Protein AF-A0A851DPW1-F1 (afdb_monomer)

Organism: Todus mexicanus (NCBI:txid135184)

Mean predicted aligned error: 19.92 Å

Sequence (202 aa):
GMSERERQVMKKLKEVVDKQRDEIRAKDRELGLKNEDVEALQQQQNRLMKINHDLRHRITVVEAQGKALIEQKVELEAYLQTKEQEMGSLRAELGKLREKLQGEDSQNGEEVKAEPNNDDCLSESERMAMDLKDPNRPRFTLQELRDVLHERNELKSKVFLLQEELLYYKSEETEEETRTPQPTPIIQPKPTTQPESGIKRL

Radius of gyration: 46.55 Å; Cα contacts (8 Å, |Δi|>4): 5; chains: 1; bounding box: 109×64×131 Å

Secondary structure (DSSP, 8-state):
---HHHHHHHHHHHHHHHHHHHHHHHHHHHHHHHHHHHHHHHHHHHHHHHHHHHHHHHHHHHHHHHHHHHHHHHHHHHHHHHHHHHHHHHHHHHHHHHHHHHHHHTTSS--------------HHHHHHHHTT-TTS-SS-HHHHHHHHHHHHHHHHHHHHHHHHHHHHHHHHHHHHHS-PPPP-----PPP----------

Solvent-accessible surface area (backbone atoms only — not comparable to full-atom values): 12179 Å² total; per-residue (Å²): 130,87,49,72,68,57,54,52,49,51,52,51,52,49,54,49,52,53,49,52,52,53,52,48,55,50,50,53,53,51,52,50,54,52,49,53,52,50,54,52,51,51,54,51,50,54,51,50,52,53,53,51,52,54,51,52,53,50,48,55,52,52,52,52,51,52,50,52,53,51,52,53,49,52,55,52,52,51,52,51,52,52,50,51,53,52,51,51,51,52,51,52,51,52,50,53,52,51,51,52,56,57,58,60,68,65,74,77,73,84,92,83,84,92,81,93,82,83,86,84,78,76,49,70,68,59,57,54,59,59,52,76,71,46,89,83,54,73,92,56,54,75,63,56,51,50,50,53,52,48,52,52,51,54,50,50,53,52,51,51,52,52,52,50,52,54,50,52,51,53,51,49,51,55,53,55,71,67,53,67,81,76,79,75,84,79,82,72,86,78,82,88,80,88,82,90,84,90,78,81,87,129

pLDDT: mean 80.72, std 22.25, range [30.81, 98.75]

InterPro domains:
  IPR021563 Rab interacting lysosomal protein, dimerization domain [PF11461] (141-202)
  IPR034744 RH2 domain [PS51777] (137-202)
  IPR051241 DZIP and RILPL [PTHR21502] (2-202)

Foldseek 3Di:
DDDPVRVVVVVVVVVVVVVVVVVVVVVVVVVVVVVVVVVVVVVVVVVVVVVVVVVVVVVVVVVVVVVVVVVVVVVVVVVVVVVVVVVVVVVVVVVVVVVVVVVVVPPPDDDDDDDDDDDDCPDVVNVVVVVVPDPPPPPDDPVVVVVVVVVVVVVVVVVVVVVVVVVVVVVVVVVVVPPDPPPDPPPDDDDDDDDDDDDDDD

Structure (mmCIF, N/CA/C/O backbone):
data_AF-A0A851DPW1-F1
#
_entry.id   AF-A0A851DPW1-F1
#
loop_
_atom_site.group_PDB
_atom_site.id
_atom_site.type_symbol
_atom_site.label_atom_id
_atom_site.label_alt_id
_atom_site.label_comp_id
_atom_site.label_asym_id
_atom_site.label_entity_id
_atom_site.label_seq_id
_atom_site.pdbx_PDB_ins_code
_atom_site.Cartn_x
_atom_site.Cartn_y
_atom_site.Cartn_z
_atom_site.occupancy
_atom_site.B_iso_or_equiv
_atom_site.auth_seq_id
_atom_site.auth_comp_id
_atom_site.auth_asym_id
_atom_site.auth_atom_id
_atom_site.pdbx_PDB_model_num
ATOM 1 N N . GLY A 1 1 ? 46.486 9.299 -58.782 1.00 75.81 1 GLY A N 1
ATOM 2 C CA . GLY A 1 1 ? 45.166 8.645 -58.686 1.00 75.81 1 GLY A CA 1
ATOM 3 C C . GLY A 1 1 ? 45.221 7.624 -57.571 1.00 75.81 1 GLY A C 1
ATOM 4 O O . GLY A 1 1 ? 46.267 7.013 -57.414 1.00 75.81 1 GLY A O 1
ATOM 5 N N . MET A 1 2 ? 44.153 7.495 -56.785 1.00 80.88 2 MET A N 1
ATOM 6 C CA . MET A 1 2 ? 44.083 6.588 -55.629 1.00 80.88 2 MET A CA 1
ATOM 7 C C . MET A 1 2 ? 44.311 5.124 -56.050 1.00 80.88 2 MET A C 1
ATOM 9 O O . MET A 1 2 ? 43.761 4.691 -57.067 1.00 80.88 2 MET A O 1
ATOM 13 N N . SER A 1 3 ? 45.113 4.382 -55.282 1.00 93.38 3 SER A N 1
ATOM 14 C CA . SER A 1 3 ? 45.431 2.974 -55.540 1.00 93.38 3 SER A CA 1
ATOM 15 C C . SER A 1 3 ? 44.194 2.086 -55.370 1.00 93.38 3 SER A C 1
ATOM 17 O O . SER A 1 3 ? 43.293 2.372 -54.581 1.00 93.38 3 SER A O 1
ATOM 19 N N . GLU A 1 4 ? 44.143 0.964 -56.086 1.00 92.94 4 GLU A N 1
ATOM 20 C CA . GLU A 1 4 ? 43.042 -0.004 -56.003 1.00 92.94 4 GLU A CA 1
ATOM 21 C C . GLU A 1 4 ? 42.842 -0.537 -54.573 1.00 92.94 4 GLU A C 1
ATOM 23 O O . GLU A 1 4 ? 41.711 -0.697 -54.108 1.00 92.94 4 GLU A O 1
ATOM 28 N N . ARG A 1 5 ? 43.941 -0.704 -53.825 1.00 93.06 5 ARG A N 1
ATOM 29 C CA . ARG A 1 5 ? 43.903 -1.093 -52.406 1.00 93.06 5 ARG A CA 1
ATOM 30 C C . ARG A 1 5 ? 43.221 -0.034 -51.540 1.00 93.06 5 ARG A C 1
ATOM 32 O O . ARG A 1 5 ? 42.380 -0.373 -50.714 1.00 93.06 5 ARG A O 1
ATOM 39 N N . GLU A 1 6 ? 43.540 1.240 -51.754 1.00 94.38 6 GLU A N 1
ATOM 40 C CA . GLU A 1 6 ? 42.937 2.364 -51.026 1.00 94.38 6 GLU A CA 1
ATOM 41 C C . GLU A 1 6 ? 41.439 2.481 -51.339 1.00 94.38 6 GLU A C 1
ATOM 43 O O . GLU A 1 6 ? 40.628 2.674 -50.433 1.00 94.38 6 GLU A O 1
ATOM 48 N N . ARG A 1 7 ? 41.042 2.258 -52.600 1.00 95.38 7 ARG A N 1
ATOM 49 C CA . ARG A 1 7 ? 39.628 2.215 -52.999 1.00 95.38 7 ARG A CA 1
ATOM 50 C C . ARG A 1 7 ? 38.868 1.087 -52.293 1.00 95.38 7 ARG A C 1
ATOM 52 O O . ARG A 1 7 ? 37.751 1.307 -51.822 1.00 95.38 7 ARG A O 1
ATOM 59 N N . GLN A 1 8 ? 39.468 -0.100 -52.184 1.00 96.06 8 GLN A N 1
ATOM 60 C CA . GLN A 1 8 ? 38.859 -1.236 -51.489 1.00 96.06 8 GLN A CA 1
ATOM 61 C C . GLN A 1 8 ? 38.709 -0.976 -49.983 1.00 96.06 8 GLN A C 1
ATOM 63 O O . GLN A 1 8 ? 37.681 -1.322 -49.397 1.00 96.06 8 GLN A O 1
ATOM 68 N N . VAL A 1 9 ? 39.705 -0.341 -49.358 1.00 96.25 9 VAL A N 1
ATOM 69 C CA . VAL A 1 9 ? 39.638 0.071 -47.947 1.00 96.25 9 VAL A CA 1
ATOM 70 C C . VAL A 1 9 ? 38.531 1.102 -47.735 1.00 96.25 9 VAL A C 1
ATOM 72 O O . VAL A 1 9 ? 37.706 0.921 -46.844 1.00 96.25 9 VAL A O 1
ATOM 75 N N . MET A 1 10 ? 38.440 2.126 -48.589 1.00 96.69 10 MET A N 1
ATOM 76 C CA . MET A 1 10 ? 37.384 3.143 -48.509 1.00 96.69 10 MET A CA 1
ATOM 77 C C . MET A 1 10 ? 35.982 2.545 -48.648 1.00 96.69 10 MET A C 1
ATOM 79 O O . MET A 1 10 ? 35.072 2.941 -47.922 1.00 96.69 10 MET A O 1
ATOM 83 N N . LYS A 1 11 ? 35.802 1.560 -49.537 1.00 96.81 11 LYS A N 1
ATOM 84 C CA . LYS A 1 11 ? 34.523 0.853 -49.680 1.00 96.81 11 LYS A CA 1
ATOM 85 C C . LYS A 1 11 ? 34.139 0.118 -48.391 1.00 96.81 11 LYS A C 1
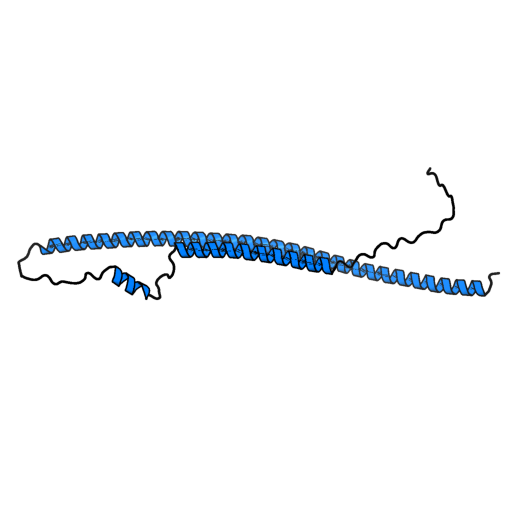ATOM 87 O O . LYS A 1 11 ? 33.027 0.299 -47.907 1.00 96.81 11 LYS A O 1
ATOM 92 N N . LYS A 1 12 ? 35.068 -0.645 -47.804 1.00 97.06 12 LYS A N 1
ATOM 93 C CA . LYS A 1 12 ? 34.835 -1.351 -46.531 1.00 97.06 12 LYS A CA 1
ATOM 94 C C . LYS A 1 12 ? 34.551 -0.387 -45.382 1.00 97.06 12 LYS A C 1
ATOM 96 O O . LYS A 1 12 ? 33.658 -0.640 -44.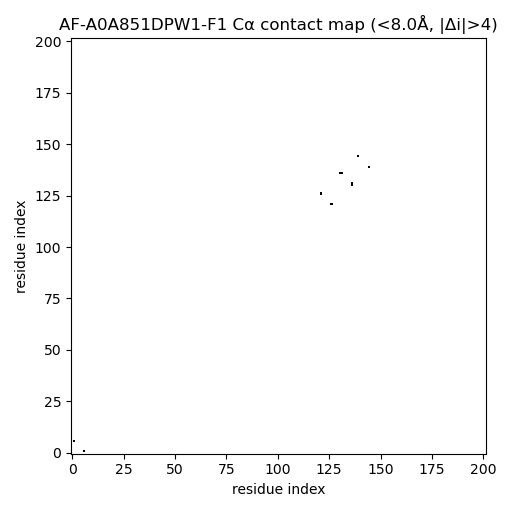583 1.00 97.06 12 LYS A O 1
ATOM 101 N N . LEU A 1 13 ? 35.288 0.722 -45.306 1.00 98.00 13 LEU A N 1
ATOM 102 C CA . LEU A 1 13 ? 35.075 1.731 -44.272 1.00 98.00 13 LEU A CA 1
ATOM 103 C C . LEU A 1 13 ? 33.683 2.353 -44.399 1.00 98.00 13 LEU A C 1
ATOM 105 O O . LEU A 1 13 ? 32.983 2.479 -43.401 1.00 98.00 13 LEU A O 1
ATOM 109 N N . LYS A 1 14 ? 33.255 2.671 -45.625 1.00 98.00 14 LYS A N 1
ATOM 110 C CA . LYS A 1 14 ? 31.901 3.159 -45.888 1.00 98.00 14 LYS A CA 1
ATOM 111 C C . LYS A 1 14 ? 30.841 2.150 -45.436 1.00 98.00 14 LYS A C 1
ATOM 113 O O . LYS A 1 14 ? 29.921 2.535 -44.729 1.00 98.00 14 LYS A O 1
ATOM 118 N N . GLU A 1 15 ? 31.001 0.871 -45.777 1.00 98.19 15 GLU A N 1
ATOM 119 C CA . GLU A 1 15 ? 30.074 -0.190 -45.355 1.00 98.19 15 GLU A CA 1
ATOM 120 C C . GLU A 1 15 ? 29.984 -0.316 -43.826 1.00 98.19 15 GLU A C 1
ATOM 122 O O . GLU A 1 15 ? 28.890 -0.474 -43.288 1.00 98.19 15 GLU A O 1
ATOM 127 N N . VAL A 1 16 ? 31.112 -0.228 -43.113 1.00 98.38 16 VAL A N 1
ATOM 128 C CA . VAL A 1 16 ? 31.127 -0.257 -41.640 1.00 98.38 16 VAL A CA 1
ATOM 129 C C . VAL A 1 16 ? 30.456 0.986 -41.057 1.00 98.38 16 VAL A C 1
ATOM 131 O O . VAL A 1 16 ? 29.645 0.858 -40.145 1.00 98.38 16 VAL A O 1
ATOM 134 N N . VAL A 1 17 ? 30.744 2.173 -41.594 1.00 98.44 17 VAL A N 1
ATOM 135 C CA . VAL A 1 17 ? 30.130 3.432 -41.143 1.00 98.44 17 VAL A CA 1
ATOM 136 C C . VAL A 1 17 ? 28.618 3.420 -41.367 1.00 98.44 17 VAL A C 1
ATOM 138 O O . VAL A 1 17 ? 27.870 3.825 -40.479 1.00 98.44 17 VAL A O 1
ATOM 141 N N . ASP A 1 18 ? 28.154 2.944 -42.522 1.00 98.38 18 ASP A N 1
ATOM 142 C CA . ASP A 1 18 ? 26.724 2.855 -42.822 1.00 98.38 18 ASP A CA 1
ATOM 143 C C . ASP A 1 18 ? 26.027 1.859 -41.874 1.00 98.38 18 ASP A C 1
ATOM 145 O O . ASP A 1 18 ? 24.997 2.199 -41.293 1.00 98.38 18 ASP A O 1
ATOM 149 N N . LYS A 1 19 ? 26.643 0.702 -41.584 1.00 98.44 19 LYS A N 1
ATOM 150 C CA . LYS A 1 19 ? 26.139 -0.242 -40.566 1.00 98.44 19 LYS A CA 1
ATOM 151 C C . LYS A 1 19 ? 26.068 0.375 -39.171 1.00 98.44 19 LYS A C 1
ATOM 153 O O . LYS A 1 19 ? 25.042 0.267 -38.511 1.00 98.44 19 LYS A O 1
ATOM 158 N N . GLN A 1 20 ? 27.127 1.055 -38.733 1.00 98.50 20 GLN A N 1
ATOM 159 C CA . GLN A 1 20 ? 27.150 1.713 -37.425 1.00 98.50 20 GLN A CA 1
ATOM 160 C C . GLN A 1 20 ? 26.067 2.791 -37.310 1.00 98.50 20 GLN A C 1
ATOM 162 O O . GLN A 1 20 ? 25.450 2.928 -36.260 1.00 98.50 20 GLN A O 1
ATOM 167 N N . ARG A 1 21 ? 25.789 3.537 -38.386 1.00 98.69 21 ARG A N 1
ATOM 168 C CA . ARG A 1 21 ? 24.693 4.519 -38.411 1.00 98.69 21 ARG A CA 1
ATOM 169 C C . ARG A 1 21 ? 23.331 3.861 -38.237 1.00 98.69 21 ARG A C 1
ATOM 171 O O . ARG A 1 21 ? 22.502 4.382 -37.494 1.00 98.69 21 ARG A O 1
ATOM 178 N N . ASP A 1 22 ? 23.097 2.740 -38.909 1.00 98.50 22 ASP A N 1
ATOM 179 C CA . ASP A 1 22 ? 21.834 2.015 -38.787 1.00 98.50 22 ASP A CA 1
ATOM 180 C C . ASP A 1 22 ? 21.681 1.362 -37.407 1.00 98.50 22 ASP A C 1
ATOM 182 O O . ASP A 1 22 ? 20.593 1.417 -36.830 1.00 98.50 22 ASP A O 1
ATOM 186 N N . GLU A 1 23 ? 22.768 0.844 -36.830 1.00 98.56 23 GLU A N 1
ATOM 187 C CA . GLU A 1 23 ? 22.798 0.355 -35.448 1.00 98.56 23 GLU A CA 1
ATOM 188 C C . GLU A 1 23 ? 22.503 1.464 -34.432 1.00 98.56 23 GLU A C 1
ATOM 190 O O . GLU A 1 23 ? 21.701 1.248 -33.525 1.00 98.56 23 GLU A O 1
ATOM 195 N N . ILE A 1 24 ? 23.093 2.656 -34.589 1.00 98.50 24 ILE A N 1
ATOM 196 C CA . ILE A 1 24 ? 22.804 3.816 -33.727 1.00 98.50 24 ILE A CA 1
ATOM 197 C C . ILE A 1 24 ? 21.315 4.156 -33.802 1.00 98.50 24 ILE A C 1
ATOM 199 O O . ILE A 1 24 ? 20.644 4.195 -32.778 1.00 98.50 24 ILE A O 1
ATOM 203 N N . ARG A 1 25 ? 20.759 4.279 -35.013 1.00 98.75 25 ARG A N 1
ATOM 204 C CA . ARG A 1 25 ? 19.327 4.564 -35.195 1.00 98.75 25 ARG A CA 1
ATOM 205 C C . ARG A 1 25 ? 18.427 3.483 -34.598 1.00 98.75 25 ARG A C 1
ATOM 207 O O . ARG A 1 25 ? 17.324 3.791 -34.156 1.00 98.75 25 ARG A O 1
ATOM 214 N N . ALA A 1 26 ? 18.836 2.216 -34.656 1.00 98.69 26 ALA A N 1
ATOM 215 C CA . ALA A 1 26 ? 18.087 1.121 -34.049 1.00 98.69 26 ALA A CA 1
ATOM 216 C C . ALA A 1 26 ? 18.098 1.221 -32.520 1.00 98.69 26 ALA A C 1
ATOM 218 O O . ALA A 1 26 ? 17.033 1.146 -31.911 1.00 98.69 26 ALA A O 1
ATOM 219 N N . LYS A 1 27 ? 19.269 1.476 -31.926 1.00 98.50 27 LYS A N 1
ATOM 220 C CA . LYS A 1 27 ? 19.414 1.691 -30.482 1.00 98.50 27 LYS A CA 1
ATOM 221 C C . LYS A 1 27 ? 18.657 2.925 -29.999 1.00 98.50 27 LYS A C 1
ATOM 223 O O . LYS A 1 27 ? 18.016 2.847 -28.963 1.00 98.50 27 LYS A O 1
ATOM 228 N N . ASP A 1 28 ? 18.652 4.020 -30.757 1.00 98.69 28 ASP A N 1
ATOM 229 C CA . ASP A 1 28 ? 17.884 5.225 -30.411 1.00 98.69 28 ASP A CA 1
ATOM 230 C C . ASP A 1 28 ? 16.377 4.936 -30.343 1.00 98.69 28 ASP A C 1
ATOM 232 O O . ASP A 1 28 ? 15.691 5.394 -29.430 1.00 98.69 28 ASP A O 1
ATOM 236 N N . ARG A 1 29 ? 15.851 4.128 -31.277 1.00 98.56 29 ARG A N 1
ATOM 237 C CA . ARG A 1 29 ? 14.446 3.688 -31.236 1.00 98.56 29 ARG A CA 1
ATOM 238 C C . ARG A 1 29 ? 14.163 2.789 -30.037 1.00 98.56 29 ARG A C 1
ATOM 240 O O . ARG A 1 29 ? 13.134 2.953 -29.392 1.00 98.56 29 ARG A O 1
ATOM 247 N N . GLU A 1 30 ? 15.058 1.849 -29.745 1.00 98.56 30 GLU A N 1
ATOM 248 C CA . GLU A 1 30 ? 14.922 0.964 -28.586 1.00 98.56 30 GLU A CA 1
ATOM 249 C C . GLU A 1 30 ? 14.950 1.751 -27.269 1.00 98.56 30 GLU A C 1
ATOM 251 O O . GLU A 1 30 ? 14.103 1.530 -26.407 1.00 98.56 30 GLU A O 1
ATOM 256 N N . LEU A 1 31 ? 15.866 2.715 -27.139 1.00 98.62 31 LEU A N 1
ATOM 257 C CA . LEU A 1 31 ? 15.932 3.623 -25.995 1.00 98.62 31 LEU A CA 1
ATOM 258 C C . LEU A 1 31 ? 14.646 4.439 -25.843 1.00 98.62 31 LEU A C 1
ATOM 260 O O . LEU A 1 31 ? 14.167 4.585 -24.723 1.00 98.62 31 LEU A O 1
ATOM 264 N N . GLY A 1 32 ? 14.065 4.920 -26.947 1.00 98.62 32 GLY A N 1
ATOM 265 C CA . GLY A 1 32 ? 12.773 5.609 -26.934 1.00 98.62 32 GLY A CA 1
ATOM 266 C C . GLY A 1 32 ? 11.658 4.745 -26.340 1.00 98.62 32 GLY A C 1
ATOM 267 O O . GLY A 1 32 ? 11.009 5.162 -25.386 1.00 98.62 32 GLY A O 1
ATOM 268 N N . LEU A 1 33 ? 11.509 3.509 -26.826 1.00 98.56 33 LEU A N 1
ATOM 269 C CA . LEU A 1 33 ? 10.512 2.563 -26.306 1.00 98.56 33 LEU A CA 1
ATOM 270 C C . LEU A 1 33 ? 10.742 2.239 -24.824 1.00 98.56 33 LEU A C 1
ATOM 272 O O . LEU A 1 33 ? 9.806 2.229 -24.031 1.00 98.56 33 LEU A O 1
ATOM 276 N N . LYS A 1 34 ? 11.999 2.021 -24.420 1.00 98.56 34 LYS A N 1
ATOM 277 C CA . LYS A 1 34 ? 12.337 1.785 -23.010 1.00 98.56 34 LYS A CA 1
ATOM 278 C C . LYS A 1 34 ? 12.019 2.989 -22.130 1.00 98.56 34 LYS A C 1
ATOM 280 O O . LYS A 1 34 ? 11.605 2.802 -20.990 1.00 98.56 34 LYS A O 1
ATOM 285 N N . ASN A 1 35 ? 12.200 4.205 -22.635 1.00 98.69 35 ASN A N 1
ATOM 286 C CA . ASN A 1 35 ? 11.850 5.413 -21.903 1.00 98.69 35 ASN A CA 1
ATOM 287 C C . ASN A 1 35 ? 10.327 5.540 -21.726 1.00 98.69 35 ASN A C 1
ATOM 289 O O . ASN A 1 35 ? 9.873 5.837 -20.625 1.00 9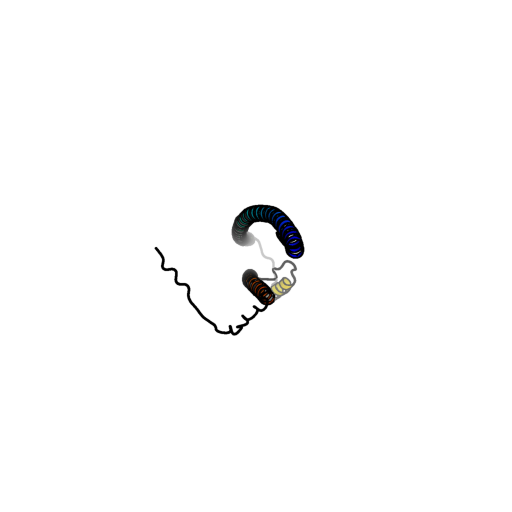8.69 35 ASN A O 1
ATOM 293 N N . GLU A 1 36 ? 9.541 5.231 -22.762 1.00 98.56 36 GLU A N 1
ATOM 294 C CA . GLU A 1 36 ? 8.073 5.169 -22.675 1.00 98.56 36 GLU A CA 1
ATOM 295 C 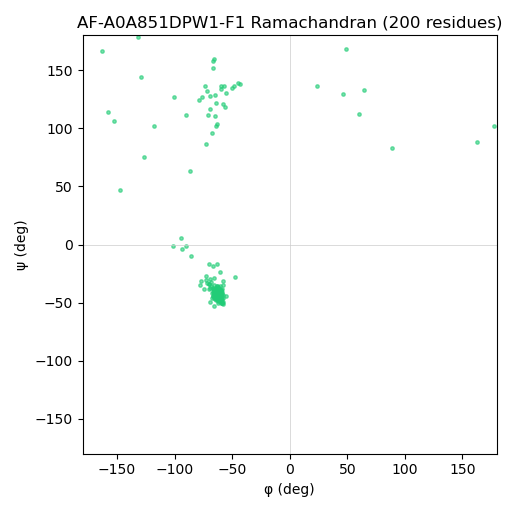C . GLU A 1 36 ? 7.604 4.136 -21.631 1.00 98.56 36 GLU A C 1
ATOM 297 O O . GLU A 1 36 ? 6.742 4.440 -20.802 1.00 98.56 36 GLU A O 1
ATOM 302 N N . ASP A 1 37 ? 8.216 2.947 -21.605 1.00 98.50 37 ASP A N 1
ATOM 303 C CA . ASP A 1 37 ? 7.933 1.916 -20.597 1.00 98.50 37 ASP A CA 1
ATOM 304 C C . ASP A 1 37 ? 8.240 2.411 -19.172 1.00 98.50 37 ASP A C 1
ATOM 306 O O . ASP A 1 37 ? 7.444 2.218 -18.248 1.00 98.50 37 ASP A O 1
ATOM 310 N N . VAL A 1 38 ? 9.387 3.072 -18.980 1.00 98.62 38 VAL A N 1
ATOM 311 C CA . VAL A 1 38 ? 9.785 3.643 -17.683 1.00 98.62 38 VAL A CA 1
ATOM 312 C C . VAL A 1 38 ? 8.794 4.717 -17.235 1.00 98.62 38 VAL A C 1
ATOM 314 O O . VAL A 1 38 ? 8.373 4.714 -16.077 1.00 98.62 38 VAL A O 1
ATOM 317 N N . GLU A 1 39 ? 8.364 5.602 -18.134 1.00 98.69 39 GLU A N 1
ATOM 318 C CA . GLU A 1 39 ? 7.356 6.621 -17.832 1.00 98.69 39 GLU A CA 1
ATOM 319 C C . GLU A 1 39 ? 6.005 5.996 -17.452 1.00 98.69 39 GLU A C 1
ATOM 321 O O . GLU A 1 39 ? 5.371 6.426 -16.481 1.00 98.69 39 GLU A O 1
ATOM 326 N N . ALA A 1 40 ? 5.572 4.949 -18.159 1.00 98.62 40 ALA A N 1
ATOM 327 C CA . ALA A 1 40 ? 4.344 4.224 -17.846 1.00 98.62 40 ALA A CA 1
ATOM 328 C C . ALA A 1 40 ? 4.409 3.557 -16.459 1.00 98.62 40 ALA A C 1
ATOM 330 O O . ALA A 1 40 ? 3.480 3.696 -15.652 1.00 98.62 40 ALA A O 1
ATOM 331 N N . LEU A 1 41 ? 5.527 2.897 -16.141 1.00 98.69 41 LEU A N 1
ATOM 332 C CA . LEU A 1 41 ? 5.764 2.299 -14.825 1.00 98.69 41 LEU A CA 1
ATOM 333 C C . LEU A 1 41 ? 5.802 3.360 -13.720 1.00 98.69 41 LEU A C 1
ATOM 335 O O . LEU A 1 41 ? 5.192 3.168 -12.665 1.00 98.69 41 LEU A O 1
ATOM 339 N N . GLN A 1 42 ? 6.427 4.513 -13.968 1.00 98.69 42 GLN A N 1
ATOM 340 C CA . GLN A 1 42 ? 6.457 5.628 -13.022 1.00 98.69 42 GLN A CA 1
ATOM 341 C C . GLN A 1 42 ? 5.046 6.159 -12.729 1.00 98.69 42 GLN A C 1
ATOM 343 O O . GLN A 1 42 ? 4.698 6.434 -11.575 1.00 98.69 42 GLN A O 1
ATOM 348 N N . GLN A 1 43 ? 4.188 6.267 -13.749 1.00 98.56 43 GLN A N 1
ATOM 349 C CA . GLN A 1 43 ? 2.785 6.638 -13.558 1.00 98.56 43 GLN A CA 1
ATOM 350 C C . GLN A 1 43 ? 2.024 5.597 -12.731 1.00 98.56 43 GLN A C 1
ATOM 352 O O . GLN A 1 43 ? 1.240 5.972 -11.854 1.00 98.56 43 GLN A O 1
ATOM 357 N N . GLN A 1 44 ? 2.245 4.303 -12.976 1.00 98.62 44 GLN A N 1
ATOM 358 C CA . GLN A 1 44 ? 1.622 3.235 -12.194 1.00 98.62 44 GLN A CA 1
ATOM 359 C C . GLN A 1 44 ? 2.082 3.263 -10.733 1.00 98.62 44 GLN A C 1
ATOM 361 O O . GLN A 1 44 ? 1.241 3.188 -9.834 1.00 98.62 44 GLN A O 1
ATOM 366 N N . GLN A 1 45 ? 3.380 3.445 -10.483 1.00 98.31 45 GLN A N 1
ATOM 367 C CA . GLN A 1 45 ? 3.934 3.589 -9.138 1.00 98.31 45 GLN A CA 1
ATOM 368 C C . GLN A 1 45 ? 3.283 4.765 -8.401 1.00 98.31 45 GLN A C 1
ATOM 370 O O . GLN A 1 45 ? 2.822 4.611 -7.272 1.00 98.31 45 GLN A O 1
ATOM 375 N N . ASN A 1 46 ? 3.151 5.918 -9.061 1.00 98.31 46 ASN A N 1
ATOM 376 C CA . ASN A 1 46 ? 2.494 7.092 -8.487 1.00 98.31 46 ASN A CA 1
ATOM 377 C C . ASN A 1 46 ? 1.018 6.836 -8.142 1.00 98.31 46 ASN A C 1
ATOM 379 O O . ASN A 1 46 ? 0.538 7.290 -7.102 1.00 98.31 46 ASN A O 1
ATOM 383 N N . ARG A 1 47 ? 0.283 6.094 -8.982 1.00 98.69 47 ARG A N 1
ATOM 384 C CA . ARG A 1 47 ? -1.105 5.694 -8.685 1.00 98.69 47 ARG A CA 1
ATOM 385 C C . ARG A 1 47 ? -1.166 4.755 -7.481 1.00 98.69 47 ARG A C 1
ATOM 387 O O . ARG A 1 47 ? -1.983 4.974 -6.591 1.00 98.69 47 ARG A O 1
ATOM 394 N N . LEU A 1 48 ? -0.289 3.753 -7.429 1.00 98.56 48 LEU A N 1
ATOM 395 C CA . LEU A 1 48 ? -0.217 2.812 -6.310 1.00 98.56 48 LEU A CA 1
ATOM 396 C C . LEU A 1 48 ? 0.148 3.509 -5.000 1.00 98.56 48 LEU A C 1
ATOM 398 O O . LEU A 1 48 ? -0.465 3.210 -3.982 1.00 98.56 48 LEU A O 1
ATOM 402 N N . MET A 1 49 ? 1.076 4.469 -5.018 1.00 98.38 49 MET A N 1
ATOM 403 C CA . MET A 1 49 ? 1.420 5.256 -3.831 1.00 98.38 49 MET A CA 1
ATOM 404 C C . MET A 1 49 ? 0.209 6.013 -3.274 1.00 98.38 49 MET A C 1
ATOM 406 O O . MET A 1 49 ? -0.015 5.980 -2.065 1.00 98.38 49 MET A O 1
ATOM 410 N N . LYS A 1 50 ? -0.611 6.627 -4.139 1.00 98.50 50 LYS A N 1
ATOM 411 C CA . LYS A 1 50 ? -1.856 7.298 -3.719 1.00 98.50 50 LYS A CA 1
ATOM 412 C C . LYS A 1 50 ? -2.845 6.316 -3.092 1.00 98.50 50 LYS A C 1
ATOM 414 O O . LYS A 1 50 ? -3.290 6.533 -1.973 1.00 98.50 50 LYS A O 1
ATOM 419 N N . ILE A 1 51 ? -3.108 5.193 -3.764 1.00 98.38 51 ILE A N 1
ATOM 420 C CA . ILE A 1 51 ? -4.012 4.154 -3.246 1.00 98.38 51 ILE A CA 1
ATOM 421 C C . ILE A 1 51 ? -3.507 3.613 -1.901 1.00 98.38 51 ILE A C 1
ATOM 423 O O . ILE A 1 51 ? -4.288 3.414 -0.976 1.00 98.38 51 ILE A O 1
ATOM 427 N N . ASN A 1 52 ? -2.200 3.380 -1.767 1.00 98.50 52 ASN A N 1
ATOM 428 C CA . ASN A 1 52 ? -1.616 2.865 -0.534 1.00 98.50 52 ASN A CA 1
ATOM 429 C C . ASN A 1 52 ? -1.757 3.868 0.621 1.00 98.50 52 ASN A C 1
ATOM 431 O O . ASN A 1 52 ? -2.095 3.466 1.732 1.00 98.50 52 ASN A O 1
ATOM 435 N N . HIS A 1 53 ? -1.551 5.160 0.353 1.00 98.38 53 HIS A N 1
ATOM 436 C CA . HIS A 1 53 ? -1.794 6.223 1.325 1.00 98.38 53 HIS A CA 1
ATOM 437 C C . HIS A 1 53 ? -3.258 6.242 1.789 1.00 98.38 53 HIS A C 1
ATOM 439 O O . HIS A 1 53 ? -3.515 6.206 2.993 1.00 98.38 53 HIS A O 1
ATOM 445 N N . ASP A 1 54 ? -4.208 6.203 0.852 1.00 98.38 54 ASP A N 1
ATOM 446 C CA . ASP A 1 54 ? -5.643 6.210 1.157 1.00 98.38 54 ASP A CA 1
ATOM 447 C C . ASP A 1 54 ? -6.058 4.985 1.984 1.00 98.38 54 ASP A C 1
ATOM 449 O O . ASP A 1 54 ? -6.822 5.095 2.946 1.00 98.38 54 ASP A O 1
ATOM 453 N N . LEU A 1 55 ? -5.523 3.805 1.653 1.00 98.56 55 LEU A N 1
ATOM 454 C CA . LEU A 1 55 ? -5.769 2.577 2.409 1.00 98.56 55 LEU A CA 1
ATOM 455 C C . LEU A 1 55 ? -5.202 2.657 3.828 1.00 98.56 55 LEU A C 1
ATOM 457 O O . LEU A 1 55 ? -5.903 2.296 4.772 1.00 98.56 55 LEU A O 1
ATOM 461 N N . ARG A 1 56 ? -3.974 3.163 4.000 1.00 98.62 56 ARG A N 1
ATOM 462 C CA . ARG A 1 56 ? -3.378 3.374 5.331 1.00 98.62 56 ARG A CA 1
ATOM 463 C C . ARG A 1 56 ? -4.222 4.330 6.166 1.00 98.62 56 ARG A C 1
ATOM 465 O O . ARG A 1 56 ? -4.531 4.014 7.310 1.00 98.62 56 ARG A O 1
ATOM 472 N N . HIS A 1 57 ? -4.653 5.448 5.582 1.00 98.75 57 HIS A N 1
ATOM 473 C CA . HIS A 1 57 ? -5.528 6.397 6.266 1.00 98.75 57 HIS A CA 1
ATOM 474 C C . HIS A 1 57 ? -6.859 5.750 6.674 1.00 98.75 57 HIS A C 1
ATOM 476 O O . HIS A 1 57 ? -7.302 5.893 7.814 1.00 98.75 57 HIS A O 1
ATOM 482 N N . ARG A 1 58 ? -7.475 4.970 5.775 1.00 98.50 58 ARG A N 1
ATOM 483 C CA . ARG A 1 58 ? -8.724 4.257 6.065 1.00 98.50 58 ARG A CA 1
ATOM 484 C C . ARG A 1 58 ? -8.564 3.223 7.178 1.00 98.50 58 ARG A C 1
ATOM 486 O O . ARG A 1 58 ? -9.461 3.116 8.010 1.00 98.50 58 ARG A O 1
ATOM 493 N N . ILE A 1 59 ? -7.442 2.503 7.221 1.00 98.25 59 ILE A N 1
ATOM 494 C CA . ILE A 1 59 ? -7.111 1.590 8.323 1.00 98.25 59 ILE A CA 1
ATOM 495 C C . ILE A 1 59 ? -7.052 2.366 9.640 1.00 98.25 59 ILE A C 1
ATOM 497 O O . ILE A 1 59 ? -7.768 2.000 10.565 1.00 98.25 59 ILE A O 1
ATOM 501 N N . THR A 1 60 ? -6.315 3.481 9.707 1.00 98.44 60 THR A N 1
ATOM 502 C CA . THR A 1 60 ? -6.237 4.309 10.926 1.00 98.44 60 THR A CA 1
ATOM 503 C C . THR A 1 60 ? -7.618 4.751 11.419 1.00 98.44 60 THR A C 1
ATOM 505 O O . THR A 1 60 ? -7.904 4.663 12.612 1.00 98.44 60 THR A O 1
ATOM 508 N N . VAL A 1 61 ? -8.495 5.200 10.515 1.00 98.44 61 VAL A N 1
ATOM 509 C CA . VAL A 1 61 ? -9.854 5.637 10.877 1.00 98.44 61 VAL A CA 1
ATOM 510 C C . VAL A 1 61 ? -10.694 4.475 11.407 1.00 98.44 61 VAL A C 1
ATOM 512 O O . VAL A 1 61 ? -11.329 4.608 12.452 1.00 98.44 61 VAL A O 1
ATOM 515 N N . VAL A 1 62 ? -10.691 3.330 10.720 1.00 98.25 62 VAL A N 1
ATOM 516 C CA . VAL A 1 62 ? -11.471 2.152 11.134 1.00 98.25 62 VAL A CA 1
ATOM 517 C C . VAL A 1 62 ? -10.944 1.573 12.449 1.00 98.25 62 VAL A C 1
ATOM 519 O O . VAL A 1 62 ? -11.733 1.183 13.307 1.00 98.25 62 VAL A O 1
ATOM 522 N N . GLU A 1 63 ? -9.628 1.562 12.658 1.00 98.19 63 GLU A N 1
ATOM 523 C CA . GLU A 1 63 ? -9.019 1.151 13.926 1.00 98.19 63 GLU A CA 1
ATOM 524 C C . GLU A 1 63 ? -9.424 2.072 15.081 1.00 98.19 63 GLU A C 1
ATOM 526 O O . GLU A 1 63 ? -9.760 1.586 16.161 1.00 98.19 63 GLU A O 1
ATOM 531 N N . ALA A 1 64 ? -9.430 3.391 14.863 1.00 97.56 64 ALA A N 1
ATOM 532 C CA . ALA A 1 64 ? -9.885 4.354 15.863 1.00 97.56 64 ALA A CA 1
ATOM 533 C C . ALA A 1 64 ? -11.372 4.158 16.204 1.00 97.56 64 ALA A C 1
ATOM 535 O O . ALA A 1 64 ? -11.735 4.133 17.379 1.00 97.56 64 ALA A O 1
ATOM 536 N N . GLN A 1 65 ? -12.220 3.939 15.194 1.00 98.19 65 GLN A N 1
ATOM 537 C CA . GLN A 1 65 ? -13.637 3.621 15.395 1.00 98.19 65 GLN A CA 1
ATOM 538 C C . GLN A 1 65 ? -13.826 2.322 16.187 1.00 98.19 65 GLN A C 1
ATOM 540 O O . GLN A 1 65 ? -14.634 2.277 17.111 1.00 98.19 65 GLN A O 1
ATOM 545 N N . GLY A 1 66 ? -13.060 1.275 15.865 1.00 97.62 66 GLY A N 1
ATOM 546 C CA . GLY A 1 66 ? -13.102 0.005 16.588 1.00 97.62 66 GLY A CA 1
ATOM 547 C C . GLY A 1 66 ? -12.733 0.156 18.064 1.00 97.62 66 GLY A C 1
ATOM 548 O O . GLY A 1 66 ? -13.421 -0.393 18.921 1.00 97.62 66 GLY A O 1
ATOM 549 N N . LYS A 1 67 ? -11.693 0.941 18.375 1.00 97.88 67 LYS A N 1
ATOM 550 C CA . LYS A 1 67 ? -11.297 1.240 19.762 1.00 97.88 67 LYS A CA 1
ATOM 551 C C . LYS A 1 67 ? -12.396 1.982 20.522 1.00 97.88 67 LYS A C 1
ATOM 553 O O . LYS A 1 67 ? -12.776 1.530 21.596 1.00 97.88 67 LYS A O 1
ATOM 558 N N . ALA A 1 68 ? -12.966 3.030 19.927 1.00 97.56 68 ALA A N 1
ATOM 559 C CA . ALA A 1 68 ? -14.049 3.795 20.545 1.00 97.56 68 ALA A CA 1
ATOM 560 C C . ALA A 1 68 ? -15.287 2.926 20.844 1.00 97.56 68 ALA A C 1
ATOM 562 O O . ALA A 1 68 ? -15.888 3.042 21.908 1.00 97.56 68 ALA A O 1
ATOM 563 N N . LEU A 1 69 ? -15.652 2.010 19.938 1.00 98.06 69 LEU A N 1
ATOM 564 C CA . LEU A 1 69 ? -16.760 1.076 20.170 1.00 98.06 69 LEU A CA 1
ATOM 565 C C . LEU A 1 69 ? -16.467 0.083 21.302 1.00 98.06 69 LEU A C 1
ATOM 567 O O . LEU A 1 69 ? -17.369 -0.253 22.068 1.00 98.06 69 LEU A O 1
ATOM 571 N N . ILE A 1 70 ? -15.223 -0.393 21.418 1.00 97.88 70 ILE A N 1
ATOM 572 C CA . ILE A 1 70 ? -14.812 -1.270 22.523 1.00 97.88 70 ILE A CA 1
ATOM 573 C C . ILE A 1 70 ? -14.895 -0.517 23.855 1.00 97.88 70 ILE A C 1
ATOM 575 O O . ILE A 1 70 ? -15.439 -1.062 24.810 1.00 97.88 70 ILE A O 1
ATOM 579 N N . GLU A 1 71 ? -14.409 0.723 23.912 1.00 97.50 71 GLU A N 1
ATOM 580 C CA . GLU A 1 71 ? -14.485 1.575 25.107 1.00 97.50 71 GLU A CA 1
ATOM 581 C C . GLU A 1 71 ? -15.940 1.792 25.543 1.00 97.50 71 GLU A C 1
ATOM 583 O O . GLU A 1 71 ? -16.292 1.476 26.678 1.00 97.50 71 GLU A O 1
ATOM 588 N N . GLN A 1 72 ? -16.819 2.191 24.617 1.00 97.75 72 GLN A N 1
ATOM 589 C CA . GLN A 1 72 ? -18.251 2.357 24.899 1.00 97.75 72 GLN A CA 1
ATOM 590 C C . GLN A 1 72 ? -18.914 1.066 25.383 1.00 97.75 72 GLN A C 1
ATOM 592 O O . GLN A 1 72 ? -19.738 1.088 26.297 1.00 97.75 72 GLN A O 1
ATOM 597 N N . LYS A 1 73 ? -18.566 -0.078 24.783 1.00 96.62 73 LYS A N 1
ATOM 598 C CA . LYS A 1 73 ? -19.087 -1.375 25.216 1.00 96.62 73 LYS A CA 1
ATOM 599 C C . LYS A 1 73 ? -18.674 -1.669 26.662 1.00 96.62 73 LYS A C 1
ATOM 601 O O . LYS A 1 73 ? -19.523 -2.060 27.456 1.00 96.62 73 LYS A O 1
ATOM 606 N N . VAL A 1 74 ? -17.400 -1.465 26.996 1.00 96.62 74 VAL A N 1
ATOM 607 C CA . VAL A 1 74 ? -16.874 -1.700 28.349 1.00 96.62 74 VAL A CA 1
ATOM 608 C C . VAL A 1 74 ? -17.550 -0.781 29.370 1.00 96.62 74 VAL A C 1
ATOM 610 O O . VAL A 1 74 ? -17.923 -1.243 30.446 1.00 96.62 74 VAL A O 1
ATOM 613 N N . GLU A 1 75 ? -17.765 0.493 29.037 1.00 97.19 75 GLU A N 1
ATOM 614 C CA . GLU A 1 75 ? -18.485 1.439 29.901 1.00 97.19 75 GLU A CA 1
ATOM 615 C C . GLU A 1 75 ? -19.928 0.991 30.176 1.00 97.19 75 GLU A C 1
ATOM 617 O O . GLU A 1 75 ? -20.378 1.002 31.325 1.00 97.19 75 GLU A O 1
ATOM 622 N N . LEU A 1 76 ? -20.648 0.554 29.138 1.00 97.62 76 LEU A N 1
ATOM 623 C CA . LEU A 1 76 ? -22.018 0.058 29.276 1.00 97.62 76 LEU A CA 1
ATOM 624 C C . LEU A 1 76 ? -22.087 -1.249 30.076 1.00 97.62 76 LEU A C 1
ATOM 626 O O . LEU A 1 76 ? -22.983 -1.401 30.907 1.00 97.62 76 LEU A O 1
ATOM 630 N N . GLU A 1 77 ? -21.149 -2.175 29.863 1.00 96.94 77 GLU A N 1
ATOM 631 C CA . GLU A 1 77 ? -21.051 -3.419 30.639 1.00 96.94 77 GLU A CA 1
ATOM 632 C C . GLU A 1 77 ? -20.783 -3.131 32.125 1.00 96.94 77 GLU A C 1
ATOM 634 O O . GLU A 1 77 ? -21.449 -3.704 32.989 1.00 96.94 77 GLU A O 1
ATOM 639 N N . ALA A 1 78 ? -19.882 -2.192 32.434 1.00 96.88 78 ALA A N 1
ATOM 640 C CA . ALA A 1 78 ? -19.613 -1.772 33.808 1.00 96.88 78 ALA A CA 1
ATOM 641 C C . ALA A 1 78 ? -20.849 -1.133 34.465 1.00 96.88 78 ALA A C 1
ATOM 643 O O . ALA A 1 78 ? -21.189 -1.467 35.601 1.00 96.88 78 ALA A O 1
ATOM 644 N N . TYR A 1 79 ? -21.559 -0.259 33.743 1.00 96.88 79 TYR A N 1
ATOM 645 C CA . TYR A 1 79 ? -22.785 0.367 34.241 1.00 96.88 79 TYR A CA 1
ATOM 646 C C . TYR A 1 79 ? -23.877 -0.663 34.549 1.00 96.88 79 TYR A C 1
ATOM 648 O O . TYR A 1 79 ? -24.524 -0.600 35.598 1.00 96.88 79 TYR A O 1
ATOM 656 N N . LEU A 1 80 ? -24.070 -1.631 33.649 1.00 97.75 80 LEU A N 1
ATOM 657 C CA . LEU A 1 80 ? -25.029 -2.714 33.836 1.00 97.75 80 LEU A CA 1
ATOM 658 C C . LEU A 1 80 ? -24.677 -3.545 35.074 1.00 97.75 80 LEU A C 1
ATOM 660 O O . LEU A 1 80 ? -25.551 -3.785 35.906 1.00 97.75 80 LEU A O 1
ATOM 664 N N . GLN A 1 81 ? -23.401 -3.892 35.256 1.00 97.62 81 GLN A N 1
ATOM 665 C CA . GLN A 1 81 ? -22.938 -4.633 36.429 1.00 97.62 81 GLN A CA 1
ATOM 666 C C . GLN A 1 81 ? -23.202 -3.871 37.739 1.00 97.62 81 GLN A C 1
ATOM 668 O O . GLN A 1 81 ? -23.661 -4.461 38.719 1.00 97.62 81 GLN A O 1
ATOM 673 N N . THR A 1 82 ? -22.970 -2.553 37.769 1.00 96.94 82 THR A N 1
ATOM 674 C CA . THR A 1 82 ? -23.319 -1.716 38.929 1.00 96.94 82 THR A CA 1
ATOM 675 C C . THR A 1 82 ? -24.821 -1.759 39.213 1.00 96.94 82 THR A C 1
ATOM 677 O O . THR A 1 82 ? -25.228 -1.950 40.360 1.00 96.94 82 THR A O 1
ATOM 680 N N . LYS A 1 83 ? -25.664 -1.655 38.178 1.00 97.06 83 LYS A N 1
ATOM 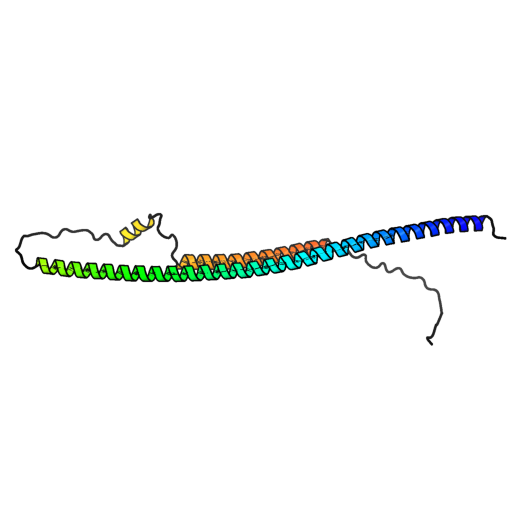681 C CA . LYS A 1 83 ? -27.124 -1.729 38.337 1.00 97.06 83 LYS A CA 1
ATOM 682 C C . LYS A 1 83 ? -27.596 -3.092 38.837 1.00 97.06 83 LYS A C 1
ATOM 684 O O . LYS A 1 83 ? -28.501 -3.151 39.667 1.00 97.06 83 LYS A O 1
ATOM 689 N N . GLU A 1 84 ? -26.982 -4.180 38.389 1.00 96.38 84 GLU A N 1
ATOM 690 C CA . GLU A 1 84 ? -27.280 -5.525 38.890 1.00 96.38 84 GLU A CA 1
ATOM 691 C C . GLU A 1 84 ? -26.925 -5.686 40.373 1.00 96.38 84 GLU A C 1
ATOM 693 O O . GLU A 1 84 ? -27.719 -6.251 41.128 1.00 96.38 84 GLU A O 1
ATOM 698 N N . GLN A 1 85 ? -25.788 -5.139 40.818 1.00 96.88 85 GLN A N 1
ATOM 699 C CA . GLN A 1 85 ? -25.392 -5.145 42.233 1.00 96.88 85 GLN A CA 1
ATOM 700 C C . GLN A 1 85 ? -26.355 -4.326 43.106 1.00 96.88 85 GLN A C 1
ATOM 702 O O . GLN A 1 85 ? -26.769 -4.788 44.174 1.00 96.88 85 GLN A O 1
ATOM 707 N N . GLU A 1 86 ? -26.765 -3.140 42.645 1.00 97.06 86 GLU A N 1
ATOM 708 C CA . GLU A 1 86 ? -27.774 -2.311 43.319 1.00 97.06 86 GLU A CA 1
ATOM 709 C C . GLU A 1 86 ? -29.115 -3.054 43.438 1.00 97.06 86 GLU A C 1
ATOM 711 O O . GLU A 1 86 ? -29.692 -3.132 44.524 1.00 97.06 86 GLU A O 1
ATOM 716 N N . MET A 1 87 ? -29.593 -3.670 42.350 1.00 96.62 87 MET A N 1
ATOM 717 C CA . MET A 1 87 ? -30.818 -4.479 42.369 1.00 96.62 87 MET A CA 1
ATOM 718 C C . MET A 1 87 ? -30.706 -5.689 43.301 1.00 96.62 87 MET A C 1
ATOM 720 O O . MET A 1 87 ? -31.666 -6.004 44.007 1.00 96.62 87 MET A O 1
ATOM 724 N N . GLY A 1 88 ? -29.558 -6.371 43.317 1.00 96.69 88 GLY A N 1
ATOM 725 C CA . GLY A 1 88 ? -29.284 -7.473 44.239 1.00 96.69 88 GLY A CA 1
ATOM 726 C C . GLY A 1 88 ? -29.364 -7.031 45.700 1.00 96.69 88 GLY A C 1
ATOM 727 O O . GLY A 1 88 ? -30.004 -7.696 46.516 1.00 96.69 88 GLY A O 1
ATOM 728 N N . SER A 1 89 ? -28.797 -5.862 46.004 1.00 96.62 89 SER A N 1
ATOM 729 C CA . SER A 1 89 ? -28.813 -5.259 47.342 1.00 96.62 89 SER A CA 1
ATOM 730 C C . SER A 1 89 ? -30.239 -4.908 47.778 1.00 96.62 89 SER A C 1
ATOM 732 O O . SER A 1 89 ? -30.677 -5.329 48.849 1.00 96.62 89 SER A O 1
ATOM 734 N N . LEU A 1 90 ? -31.012 -4.249 46.907 1.00 97.19 90 LEU A N 1
ATOM 735 C CA . LEU A 1 90 ? -32.422 -3.931 47.158 1.00 97.19 90 LEU A CA 1
ATOM 736 C C . LEU A 1 90 ? -33.282 -5.189 47.351 1.00 97.19 90 LEU A C 1
ATOM 738 O O . LEU A 1 90 ? -34.134 -5.227 48.237 1.00 97.19 90 LEU A 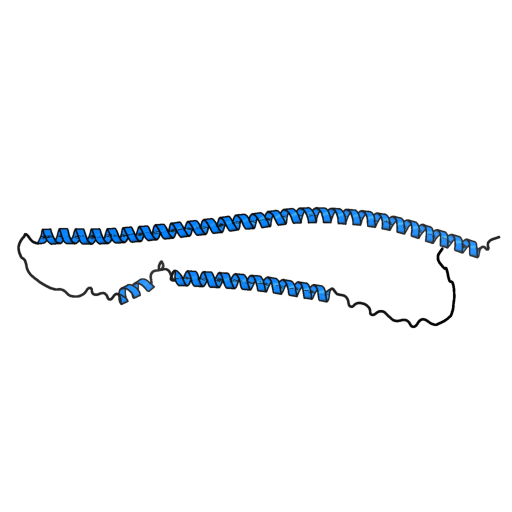O 1
ATOM 742 N N . ARG A 1 91 ? -33.058 -6.251 46.563 1.00 97.19 91 ARG A N 1
ATOM 743 C CA . ARG A 1 91 ? -33.755 -7.538 46.746 1.00 97.19 91 ARG A CA 1
ATOM 744 C C . ARG A 1 91 ? -33.446 -8.165 48.104 1.00 97.19 91 ARG A C 1
ATOM 746 O O . ARG A 1 91 ? -34.362 -8.674 48.748 1.00 97.19 91 ARG A O 1
ATOM 753 N N . ALA A 1 92 ? -32.191 -8.114 48.548 1.00 95.50 92 ALA A N 1
ATOM 754 C CA . ALA A 1 92 ? -31.799 -8.624 49.858 1.00 95.50 92 ALA A CA 1
ATOM 755 C C . ALA A 1 92 ? -32.445 -7.821 51.001 1.00 95.50 92 ALA A C 1
ATOM 757 O O . ALA A 1 92 ? -32.930 -8.408 51.968 1.00 95.50 92 ALA A O 1
ATOM 758 N N . GLU A 1 93 ? -32.503 -6.492 50.888 1.00 96.06 93 GLU A N 1
ATOM 759 C CA . GLU A 1 93 ? -33.194 -5.634 51.859 1.00 96.06 93 GLU A CA 1
ATOM 760 C C . GLU A 1 93 ? -34.700 -5.909 51.914 1.00 96.06 93 GLU A C 1
ATOM 762 O O . GLU A 1 93 ? -35.253 -6.062 53.005 1.00 96.06 93 GLU A O 1
ATOM 767 N N . LEU A 1 94 ? -35.356 -6.056 50.758 1.00 94.88 94 LEU A N 1
ATOM 768 C CA . LEU A 1 94 ? -36.767 -6.446 50.684 1.00 94.88 94 LEU A CA 1
ATOM 769 C C . LEU A 1 94 ? -37.024 -7.816 51.327 1.00 94.88 94 LEU A C 1
ATOM 771 O O . LEU A 1 94 ? -38.031 -7.983 52.015 1.00 94.88 94 LEU A O 1
ATOM 775 N N . GLY A 1 95 ? -36.115 -8.779 51.140 1.00 94.25 95 GLY A N 1
ATOM 776 C CA . GLY A 1 95 ? -36.172 -10.082 51.807 1.00 94.25 95 GLY A CA 1
ATOM 777 C C . GLY A 1 95 ? -36.143 -9.954 53.332 1.00 94.25 95 GLY A C 1
ATOM 778 O O . GLY A 1 95 ? -37.031 -10.471 54.006 1.00 94.25 95 GLY A O 1
ATOM 779 N N . LYS A 1 96 ? -35.192 -9.177 53.868 1.00 94.56 96 LYS A N 1
ATOM 780 C CA . LYS A 1 96 ? -35.071 -8.917 55.315 1.00 94.56 96 LYS A CA 1
ATOM 781 C C . LYS A 1 96 ? -36.294 -8.199 55.889 1.00 94.56 96 LYS A C 1
ATOM 783 O O . LYS A 1 96 ? -36.718 -8.500 57.000 1.00 94.56 96 LYS A O 1
ATOM 788 N N . LEU A 1 97 ? -36.856 -7.229 55.165 1.00 92.62 97 LEU A N 1
ATOM 789 C CA . LEU A 1 97 ? -38.068 -6.522 55.596 1.00 92.62 97 LEU A CA 1
ATOM 790 C C . LEU A 1 97 ? -39.285 -7.453 55.633 1.00 92.62 97 LEU A C 1
ATOM 792 O O . LEU A 1 97 ? -40.054 -7.405 56.590 1.00 92.62 97 LEU A O 1
ATOM 796 N N . ARG A 1 98 ? -39.439 -8.329 54.632 1.00 91.62 98 ARG A N 1
ATOM 797 C CA . ARG A 1 98 ? -40.505 -9.342 54.597 1.00 91.62 98 ARG A CA 1
ATOM 798 C C . ARG A 1 98 ? -40.398 -10.327 55.762 1.00 91.62 98 ARG A C 1
ATOM 800 O O . ARG A 1 98 ? -41.419 -10.654 56.356 1.00 91.62 98 ARG A O 1
ATOM 807 N N . GLU A 1 99 ? -39.188 -10.780 56.080 1.00 86.88 99 GLU A N 1
ATOM 808 C CA . GLU A 1 99 ? -38.936 -11.695 5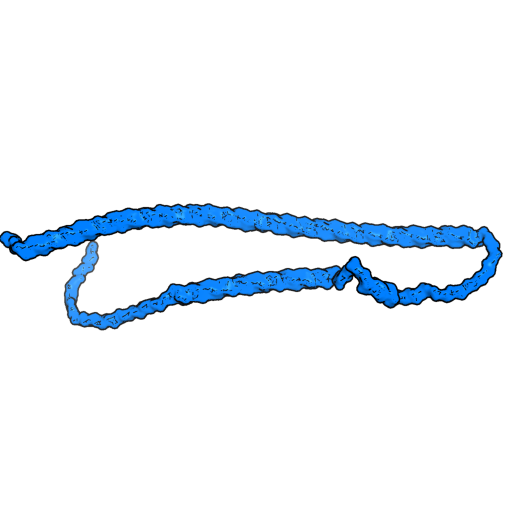7.198 1.00 86.88 99 GLU A CA 1
ATOM 809 C C . GLU A 1 99 ? -39.300 -11.055 58.547 1.00 86.88 99 GLU A C 1
ATOM 811 O O . GLU A 1 99 ? -39.987 -11.677 59.352 1.00 86.88 99 GLU A O 1
ATOM 816 N N . LYS A 1 100 ? -38.939 -9.781 58.762 1.00 87.06 100 LYS A N 1
ATOM 817 C CA . LYS A 1 100 ? -39.334 -9.030 59.968 1.00 87.06 100 LYS A CA 1
ATOM 818 C C . LYS A 1 100 ? -40.854 -8.911 60.111 1.00 87.06 100 LYS A C 1
ATOM 820 O O . LYS A 1 100 ? -41.373 -9.175 61.187 1.00 87.06 100 LYS A O 1
ATOM 825 N N . LEU A 1 101 ? -41.557 -8.591 59.023 1.00 76.31 101 LEU A N 1
ATOM 826 C CA . LEU A 1 101 ? -43.024 -8.513 59.001 1.00 76.31 101 LEU A CA 1
ATOM 827 C C . LEU A 1 101 ? -43.698 -9.866 59.302 1.00 76.31 101 LEU A C 1
ATOM 829 O O . LEU A 1 101 ? -44.668 -9.909 60.048 1.00 76.31 101 LEU A O 1
ATOM 833 N N . GLN A 1 102 ? -43.177 -10.981 58.778 1.00 69.94 102 GLN A N 1
ATOM 834 C CA . GLN A 1 102 ? -43.708 -12.320 59.091 1.00 69.94 102 GLN A CA 1
ATOM 835 C C . GLN A 1 102 ? -43.374 -12.792 60.517 1.00 69.94 102 GLN A C 1
ATOM 837 O O . GLN A 1 102 ? -44.152 -13.541 61.113 1.00 69.94 102 GLN A O 1
ATOM 842 N N . GLY A 1 103 ? -42.238 -12.359 61.071 1.00 58.78 103 GLY A N 1
ATOM 843 C CA . GLY A 1 103 ? -41.855 -12.635 62.457 1.00 58.78 103 GLY A CA 1
ATOM 844 C C . GLY A 1 103 ? -42.729 -11.911 63.487 1.00 58.78 103 GLY A C 1
ATOM 845 O O . GLY A 1 103 ? -42.955 -12.448 64.569 1.00 58.78 103 GLY A O 1
ATOM 846 N N . GLU A 1 104 ? -43.266 -10.737 63.145 1.00 50.97 104 GLU A N 1
ATOM 847 C CA . GLU A 1 104 ? -44.179 -9.971 64.007 1.00 50.97 104 GLU A CA 1
ATOM 848 C C . GLU A 1 104 ? -45.616 -10.534 63.996 1.00 50.97 104 GLU A C 1
ATOM 850 O O . GLU A 1 104 ? -46.249 -10.593 65.050 1.00 50.97 104 GLU A O 1
ATOM 855 N N . ASP A 1 105 ? -46.105 -11.060 62.864 1.00 45.62 105 ASP A N 1
ATOM 856 C CA . ASP A 1 105 ? -47.425 -11.720 62.780 1.00 45.62 105 ASP A CA 1
ATOM 857 C C . ASP A 1 105 ? -47.485 -13.085 63.504 1.00 45.62 105 ASP A C 1
ATOM 859 O O . ASP A 1 105 ? -48.568 -13.583 63.809 1.00 45.62 105 ASP A O 1
ATOM 863 N N . SER A 1 106 ? -46.336 -13.693 63.828 1.00 48.00 106 SER A N 1
ATOM 864 C CA . SER A 1 106 ? -46.270 -14.989 64.532 1.00 48.00 106 SER A CA 1
ATOM 865 C C . SER A 1 106 ? -46.232 -14.877 66.063 1.00 48.00 106 SER A C 1
ATOM 867 O O . SER A 1 106 ? -46.204 -15.900 66.744 1.00 48.00 106 SER A O 1
ATOM 869 N N . GLN A 1 107 ? -46.235 -13.668 66.640 1.00 42.03 107 GLN A N 1
ATOM 870 C CA . GLN A 1 107 ? -46.172 -13.482 68.100 1.00 42.03 107 GLN A CA 1
ATOM 871 C C . GLN A 1 107 ? -47.531 -13.316 68.800 1.00 42.03 107 GLN A C 1
ATOM 873 O O . GLN A 1 107 ? -47.562 -13.124 70.013 1.00 42.03 107 GLN A O 1
ATOM 878 N N . ASN A 1 108 ? -48.656 -13.469 68.095 1.00 37.12 108 ASN A N 1
ATOM 879 C CA . ASN A 1 108 ? -49.993 -13.460 68.702 1.00 37.12 108 ASN A CA 1
ATOM 880 C C . ASN A 1 108 ? -50.797 -14.715 68.315 1.00 37.12 108 ASN A C 1
ATOM 882 O O . ASN A 1 108 ? -51.711 -14.653 67.496 1.00 37.12 108 ASN A O 1
ATOM 886 N N . GLY A 1 109 ? -50.480 -15.865 68.919 1.00 42.38 109 GLY A N 1
ATOM 887 C CA . GLY A 1 109 ? -51.337 -17.052 68.817 1.00 42.38 109 GLY A CA 1
ATOM 888 C C . GLY A 1 109 ? -50.669 -18.372 69.200 1.00 42.38 109 GLY A C 1
ATOM 889 O O . GLY A 1 109 ? -50.148 -19.049 68.331 1.00 42.38 109 GLY A O 1
ATOM 890 N N . GLU A 1 110 ? -50.737 -18.694 70.496 1.00 36.59 110 GLU A N 1
ATOM 891 C CA . GLU A 1 110 ? -50.699 -20.020 71.152 1.00 36.59 110 GLU A CA 1
ATOM 892 C C . GLU A 1 110 ? -49.650 -21.103 70.778 1.00 36.59 110 GLU A C 1
ATOM 894 O O . GLU A 1 110 ? -49.461 -21.526 69.644 1.00 36.59 110 GLU A O 1
ATOM 899 N N . GLU A 1 111 ? -49.028 -21.608 71.851 1.00 41.78 111 GLU A N 1
ATOM 900 C CA . GLU A 1 111 ? -48.056 -22.701 71.995 1.00 41.78 111 GLU A CA 1
ATOM 901 C C . GLU A 1 111 ? -48.354 -24.001 71.217 1.00 41.78 111 GLU A C 1
ATOM 903 O O . GLU A 1 111 ? -49.456 -24.511 71.357 1.00 41.78 111 GLU A O 1
ATOM 908 N N . VAL A 1 112 ? -47.329 -24.641 70.606 1.00 36.72 112 VAL A N 1
ATOM 909 C CA . VAL A 1 112 ? -47.032 -26.103 70.708 1.00 36.72 112 VAL A CA 1
ATOM 910 C C . VAL A 1 112 ? -45.540 -26.424 70.383 1.00 36.72 112 VAL A C 1
ATOM 912 O O . VAL A 1 112 ? -45.095 -26.279 69.254 1.00 36.72 112 VAL A O 1
ATOM 915 N N . LYS A 1 113 ? -44.810 -26.899 71.412 1.00 37.94 113 LYS A N 1
ATOM 916 C CA . LYS A 1 113 ? -43.679 -27.878 71.528 1.00 37.94 113 LYS A CA 1
ATOM 917 C C . LYS A 1 113 ? -42.694 -28.243 70.374 1.00 37.94 113 LYS A C 1
ATOM 919 O O . LYS A 1 113 ? -43.127 -28.750 69.351 1.00 37.94 113 LYS A O 1
ATOM 924 N N . ALA A 1 114 ? -41.398 -28.295 70.778 1.00 36.94 114 ALA A N 1
ATOM 925 C CA . ALA A 1 114 ? -40.310 -29.282 70.483 1.00 36.94 114 ALA A CA 1
ATOM 926 C C . ALA A 1 114 ? -39.810 -29.404 69.015 1.00 36.94 114 ALA A C 1
ATOM 928 O O . ALA A 1 114 ? -40.624 -29.524 68.119 1.00 36.94 114 ALA A O 1
ATOM 929 N N . GLU A 1 115 ? -38.528 -29.432 68.613 1.00 35.84 115 GLU A N 1
ATOM 930 C CA . GLU A 1 115 ? -37.185 -29.736 69.164 1.00 35.84 115 GLU A CA 1
ATOM 931 C C . GLU A 1 115 ? -36.104 -29.132 68.213 1.00 35.84 115 GLU A C 1
ATOM 933 O O . GLU A 1 115 ? -36.439 -28.778 67.079 1.00 35.84 115 GLU A O 1
ATOM 938 N N . PRO A 1 116 ? -34.815 -29.033 68.608 1.00 52.38 116 PRO A N 1
ATOM 939 C CA . PRO A 1 116 ? -33.741 -28.499 67.770 1.00 52.38 116 PRO A CA 1
ATOM 940 C C . PRO A 1 116 ? -33.083 -29.621 66.953 1.00 52.38 116 PRO A C 1
ATOM 942 O O . PRO A 1 116 ? -32.400 -30.475 67.516 1.00 52.38 116 PRO A O 1
ATOM 945 N N . ASN A 1 117 ? -33.254 -29.626 65.627 1.00 30.81 117 ASN A N 1
ATOM 946 C CA . ASN A 1 117 ? -32.546 -30.574 64.769 1.00 30.81 117 ASN A CA 1
ATOM 947 C C . ASN A 1 117 ? -31.347 -29.902 64.092 1.00 30.81 117 ASN A C 1
ATOM 949 O O . ASN A 1 117 ? -31.457 -28.828 63.503 1.00 30.81 117 ASN A O 1
ATOM 953 N N . ASN A 1 118 ? -30.202 -30.550 64.267 1.00 41.78 118 ASN A N 1
ATOM 954 C CA . ASN A 1 118 ? -28.903 -30.180 63.738 1.00 41.78 118 ASN A CA 1
ATOM 955 C C . ASN A 1 118 ? -28.860 -30.271 62.207 1.00 41.78 118 ASN A C 1
ATOM 957 O O . ASN A 1 118 ? -29.570 -31.070 61.601 1.00 41.78 118 ASN A O 1
ATOM 961 N N . ASP A 1 119 ? -27.875 -29.550 61.675 1.00 41.00 119 ASP A N 1
ATOM 962 C CA . ASP A 1 119 ? -27.156 -29.824 60.431 1.00 41.00 119 ASP A CA 1
ATOM 963 C C . ASP A 1 119 ? -27.737 -29.241 59.134 1.00 41.00 119 ASP A C 1
ATOM 965 O O . ASP A 1 119 ? -28.399 -29.904 58.349 1.00 41.00 119 ASP A O 1
ATOM 969 N N . ASP A 1 120 ? -27.409 -27.970 58.892 1.00 39.94 120 ASP A N 1
ATOM 970 C CA . ASP A 1 120 ? -27.133 -27.471 57.538 1.00 39.94 120 ASP A CA 1
ATOM 971 C C . ASP A 1 120 ? -26.073 -26.355 57.611 1.00 39.94 120 ASP A C 1
ATOM 973 O O . ASP A 1 120 ? -26.175 -25.267 57.043 1.00 39.94 120 ASP A O 1
ATOM 977 N N . CYS A 1 121 ? -25.003 -26.633 58.363 1.00 39.62 121 CYS A N 1
ATOM 978 C CA . CYS A 1 121 ? -23.735 -25.926 58.218 1.00 39.62 121 CYS A CA 1
ATOM 979 C C . CYS A 1 121 ? -22.921 -26.633 57.128 1.00 39.62 121 CYS A C 1
ATOM 981 O O . CYS A 1 121 ? -21.854 -27.188 57.383 1.00 39.62 121 CYS A O 1
ATOM 983 N N . LEU A 1 122 ? -23.431 -26.637 55.894 1.00 41.44 122 LEU A N 1
ATOM 984 C CA . LEU A 1 122 ? -22.590 -26.941 54.741 1.00 41.44 122 LEU A CA 1
ATOM 985 C C . LEU A 1 122 ? -21.530 -25.842 54.666 1.00 41.44 122 LEU A C 1
ATOM 987 O O . LEU A 1 122 ? -21.828 -24.699 54.299 1.00 41.44 122 LEU A O 1
ATOM 991 N N . SER A 1 123 ? -20.315 -26.191 55.093 1.00 50.81 123 SER A N 1
ATOM 992 C CA . SER A 1 123 ? -19.151 -25.311 55.138 1.00 50.81 123 SER A CA 1
ATOM 993 C C . SER A 1 123 ? -19.008 -24.582 53.799 1.00 50.81 123 SER A C 1
ATOM 995 O O . SER A 1 123 ? -19.133 -25.202 52.742 1.00 50.81 123 SER A O 1
ATOM 997 N N . GLU A 1 124 ? -18.715 -23.276 53.811 1.00 50.59 124 GLU A N 1
ATOM 998 C CA . GLU A 1 124 ? -18.425 -22.495 52.592 1.00 50.59 124 GLU A CA 1
ATOM 999 C C . GLU A 1 124 ? -17.407 -23.206 51.679 1.00 50.59 124 GLU A C 1
ATOM 1001 O O . GLU A 1 124 ? -17.478 -23.101 50.456 1.00 50.59 124 GLU A O 1
ATOM 1006 N N . SER A 1 125 ? -16.529 -24.016 52.278 1.00 45.28 125 SER A N 1
ATOM 1007 C CA . SER A 1 125 ? -15.554 -24.878 51.611 1.00 45.28 125 SER A CA 1
ATOM 1008 C C . SER A 1 125 ? -16.180 -25.936 50.679 1.00 45.28 125 SER A C 1
ATOM 1010 O O . SER A 1 125 ? -15.684 -26.159 49.576 1.00 45.28 125 SER A O 1
ATOM 1012 N N . GLU A 1 126 ? -17.307 -26.553 51.053 1.00 49.22 126 GLU A N 1
ATOM 1013 C CA . GLU A 1 126 ? -18.013 -27.542 50.217 1.00 49.22 126 GLU A CA 1
ATOM 1014 C C . GLU A 1 126 ? -18.812 -26.889 49.082 1.00 49.22 126 GLU A C 1
ATOM 1016 O O . GLU A 1 126 ? -18.897 -27.445 47.983 1.00 49.22 126 GLU A O 1
ATOM 1021 N N . ARG A 1 127 ? -19.326 -25.667 49.289 1.00 53.47 127 ARG A N 1
ATOM 1022 C CA . ARG A 1 127 ? -19.966 -24.890 48.211 1.00 53.47 127 ARG A CA 1
ATOM 1023 C C . ARG A 1 127 ? -18.949 -24.407 47.176 1.00 53.47 127 ARG A C 1
ATOM 1025 O O . ARG A 1 127 ? -19.230 -24.475 45.983 1.00 53.47 127 ARG A O 1
ATOM 1032 N N . MET A 1 128 ? -17.753 -24.001 47.611 1.00 54.75 128 MET A N 1
ATOM 1033 C CA . MET A 1 128 ? -16.637 -23.681 46.710 1.00 54.75 128 MET A CA 1
ATOM 1034 C C . MET A 1 128 ? -16.139 -24.919 45.948 1.00 54.75 128 MET A C 1
ATOM 1036 O O . MET A 1 128 ? -15.776 -24.817 44.780 1.00 54.75 128 MET A O 1
ATOM 1040 N N . ALA A 1 129 ? -16.156 -26.106 46.563 1.00 55.22 129 ALA A N 1
ATOM 1041 C CA . ALA A 1 129 ? -15.752 -27.348 45.899 1.00 55.22 129 ALA A CA 1
ATOM 1042 C C . ALA A 1 129 ? -16.748 -27.815 44.814 1.00 55.22 129 ALA A C 1
ATOM 1044 O O . ALA A 1 129 ? -16.326 -28.357 43.790 1.00 55.22 129 ALA A O 1
ATOM 1045 N N . MET A 1 130 ? -18.052 -27.575 45.003 1.00 52.75 130 MET A N 1
ATOM 1046 C CA . MET A 1 130 ? -19.086 -27.802 43.978 1.00 52.75 130 MET A CA 1
ATOM 1047 C C . MET A 1 130 ? -18.983 -26.786 42.822 1.00 52.75 130 MET A C 1
ATOM 1049 O O . MET A 1 130 ? -19.195 -27.150 41.665 1.00 52.75 130 MET A O 1
ATOM 1053 N N . ASP A 1 131 ? -18.581 -25.547 43.121 1.00 58.16 131 ASP A N 1
ATOM 1054 C CA . ASP A 1 131 ? -18.373 -24.455 42.154 1.00 58.16 131 ASP A CA 1
ATOM 1055 C C . ASP A 1 131 ? -17.211 -24.730 41.173 1.00 58.16 131 ASP A C 1
ATOM 1057 O O . ASP A 1 131 ? -17.263 -24.344 40.007 1.00 58.16 131 ASP A O 1
ATOM 1061 N N . LEU A 1 132 ? -16.189 -25.506 41.564 1.00 60.59 132 LEU A N 1
ATOM 1062 C CA . LEU A 1 132 ? -15.077 -25.867 40.664 1.00 60.59 132 LEU A CA 1
ATOM 1063 C C . LEU A 1 132 ? -15.489 -26.706 39.434 1.00 60.59 132 LEU A C 1
ATOM 1065 O O . LEU A 1 132 ? -14.698 -26.825 38.496 1.00 60.59 132 LEU A O 1
ATOM 1069 N N . LYS A 1 133 ? -16.683 -27.317 39.427 1.00 61.19 133 LYS A N 1
ATOM 1070 C CA . LYS A 1 133 ? -17.174 -28.162 38.323 1.00 61.19 133 LYS A CA 1
ATOM 1071 C C . LYS A 1 133 ? -18.179 -27.473 37.397 1.00 61.19 133 LYS A C 1
ATOM 1073 O O . LYS A 1 133 ? -18.590 -28.110 36.428 1.00 61.19 133 LYS A O 1
ATOM 1078 N N . ASP A 1 134 ? -18.559 -26.220 37.651 1.00 74.75 134 ASP A N 1
ATOM 1079 C CA . ASP A 1 134 ? -19.490 -25.490 36.786 1.00 74.75 134 ASP A CA 1
ATOM 1080 C C . ASP A 1 134 ? -18.831 -25.168 35.422 1.00 74.75 134 ASP A C 1
ATOM 1082 O O . ASP A 1 134 ? -17.845 -24.425 35.369 1.00 74.75 134 ASP A O 1
ATOM 1086 N N . PRO A 1 135 ? -19.351 -25.703 34.295 1.00 77.00 135 PRO A N 1
ATOM 1087 C CA . PRO A 1 135 ? -18.836 -25.412 32.957 1.00 77.00 135 PRO A CA 1
ATOM 1088 C C . PRO A 1 135 ? -18.902 -23.929 32.570 1.00 77.00 135 PRO A C 1
ATOM 1090 O O . PRO A 1 135 ? -18.144 -23.506 31.698 1.00 77.00 135 PRO A O 1
ATOM 1093 N N . ASN A 1 136 ? -19.799 -23.157 33.192 1.00 74.19 136 ASN A N 1
ATOM 1094 C CA . ASN A 1 136 ? -19.998 -21.732 32.929 1.00 74.19 136 ASN A CA 1
ATOM 1095 C C . ASN A 1 136 ? -19.197 -20.827 33.874 1.00 74.19 136 ASN A C 1
ATOM 1097 O O . ASN A 1 136 ? -19.194 -19.607 33.689 1.00 74.19 136 ASN A O 1
ATOM 1101 N N . ARG A 1 137 ? -18.492 -21.395 34.861 1.00 75.12 137 ARG A N 1
ATOM 1102 C CA . ARG A 1 137 ? -17.649 -20.614 35.763 1.00 75.12 137 ARG A CA 1
ATOM 1103 C C . ARG A 1 137 ? -16.491 -19.985 34.984 1.00 75.12 137 ARG A C 1
ATOM 1105 O O . ARG A 1 137 ? -15.762 -20.699 34.283 1.00 75.12 137 ARG A O 1
ATOM 1112 N N . PRO A 1 138 ? -16.262 -18.667 35.118 1.00 73.69 138 PRO A N 1
ATOM 1113 C CA . PRO A 1 138 ? -15.104 -18.018 34.524 1.00 73.69 138 PRO A CA 1
ATOM 1114 C C . PRO A 1 138 ? -13.821 -18.706 35.001 1.00 73.69 138 PRO A C 1
ATOM 1116 O O . PRO A 1 138 ? -13.526 -18.751 36.194 1.00 73.69 138 PRO A O 1
ATOM 1119 N N . ARG A 1 139 ? -13.054 -19.269 34.059 1.00 81.31 139 ARG A N 1
ATOM 1120 C CA . ARG A 1 139 ? -11.778 -19.952 34.352 1.00 81.31 139 ARG A CA 1
ATOM 1121 C C . ARG A 1 139 ? -10.693 -19.008 34.863 1.00 81.31 139 ARG A C 1
ATOM 1123 O O . ARG A 1 139 ? -9.717 -19.475 35.434 1.00 81.31 139 ARG A O 1
ATOM 1130 N N . PHE A 1 140 ? -10.876 -17.715 34.626 1.00 80.12 140 PHE A N 1
ATOM 1131 C CA . PHE A 1 140 ? -9.966 -16.649 35.000 1.00 80.12 140 PHE A CA 1
ATOM 1132 C C . PHE A 1 140 ? -10.742 -15.563 35.732 1.00 80.12 140 PHE A C 1
ATOM 1134 O O . PHE A 1 140 ? -11.882 -15.243 35.382 1.00 80.12 140 PHE A O 1
ATOM 1141 N N . THR A 1 141 ? -10.095 -14.963 36.717 1.00 87.00 141 THR A N 1
ATOM 1142 C CA . THR A 1 141 ? -10.515 -13.697 37.303 1.00 87.00 141 THR A CA 1
ATOM 1143 C C . THR A 1 141 ? -10.363 -12.567 36.278 1.00 87.00 141 THR A C 1
ATOM 1145 O O . THR A 1 141 ? -9.577 -12.646 35.331 1.00 87.00 141 THR A O 1
ATOM 1148 N N . LEU A 1 142 ? -11.103 -11.469 36.466 1.00 81.50 142 LEU A N 1
ATOM 1149 C CA . LEU A 1 142 ? -10.979 -10.287 35.602 1.00 81.50 142 LEU A CA 1
ATOM 1150 C C . LEU A 1 142 ? -9.556 -9.710 35.584 1.00 81.50 142 LEU A C 1
ATOM 1152 O O . LEU A 1 142 ? -9.143 -9.154 34.569 1.00 81.50 142 LEU A O 1
ATOM 1156 N N . GLN A 1 143 ? -8.825 -9.832 36.693 1.00 87.56 143 GLN A N 1
ATOM 1157 C CA . GLN A 1 143 ? -7.442 -9.380 36.794 1.00 87.56 143 GLN A CA 1
ATOM 1158 C C . GLN A 1 143 ? -6.522 -10.255 35.937 1.00 87.56 143 GLN A C 1
ATOM 1160 O O . GLN A 1 143 ? -5.824 -9.725 35.081 1.00 87.56 143 GLN A O 1
ATOM 1165 N N . GLU A 1 144 ? -6.617 -11.580 36.065 1.00 87.19 144 GLU A N 1
ATOM 1166 C CA . GLU A 1 144 ? -5.848 -12.514 35.232 1.00 87.19 144 GLU A CA 1
ATOM 1167 C C . GLU A 1 144 ? -6.147 -12.323 33.743 1.00 87.19 144 GLU A C 1
ATOM 1169 O O . GLU A 1 144 ? -5.240 -12.356 32.918 1.00 87.19 144 GLU A O 1
ATOM 1174 N N . LEU A 1 145 ? -7.406 -12.060 33.375 1.00 91.31 145 LEU A N 1
ATOM 1175 C CA . LEU A 1 145 ? -7.752 -11.784 31.982 1.00 91.31 145 LEU A CA 1
ATOM 1176 C C . LEU A 1 145 ? -7.105 -10.486 31.473 1.00 91.31 145 LEU A C 1
ATOM 1178 O O . LEU A 1 145 ? -6.652 -10.443 30.327 1.00 91.31 145 LEU A O 1
ATOM 1182 N N . ARG A 1 146 ? -7.043 -9.432 32.299 1.00 92.12 146 ARG A N 1
ATOM 1183 C CA . ARG A 1 146 ? -6.322 -8.197 31.950 1.00 92.12 146 ARG A CA 1
ATOM 1184 C C . ARG A 1 146 ? -4.831 -8.449 31.804 1.00 92.12 146 ARG A C 1
ATOM 1186 O O . ARG A 1 146 ? -4.260 -7.982 30.824 1.00 92.12 146 ARG A O 1
ATOM 1193 N N . ASP A 1 147 ? -4.236 -9.196 32.726 1.00 92.06 147 ASP A N 1
ATOM 1194 C CA . ASP A 1 147 ? -2.804 -9.492 32.724 1.00 92.06 147 ASP A CA 1
ATOM 1195 C C . ASP A 1 147 ? -2.427 -10.312 31.483 1.00 92.06 147 ASP A C 1
ATOM 1197 O O . ASP A 1 147 ? -1.535 -9.920 30.734 1.00 92.06 147 ASP A O 1
ATOM 1201 N N . VAL A 1 148 ? -3.198 -11.358 31.161 1.00 94.56 148 VAL A N 1
ATOM 1202 C CA . VAL A 1 148 ? -3.018 -12.162 29.939 1.00 94.56 148 VAL A CA 1
ATOM 1203 C C . VAL A 1 148 ? -3.203 -11.317 28.678 1.00 94.56 148 VAL A C 1
ATOM 1205 O O . VAL A 1 148 ? -2.457 -11.465 27.709 1.00 94.56 148 VAL A O 1
ATOM 1208 N N . LEU A 1 149 ? -4.192 -10.418 28.645 1.00 95.56 149 LEU A N 1
ATOM 1209 C CA . LEU A 1 149 ? -4.386 -9.521 27.503 1.00 95.56 149 LEU A CA 1
ATOM 1210 C C . LEU A 1 149 ? -3.234 -8.528 27.349 1.00 95.56 149 LEU A C 1
ATOM 1212 O O . LEU A 1 149 ? -2.841 -8.237 26.216 1.00 95.56 149 LEU A O 1
ATOM 1216 N N . HIS A 1 150 ? -2.710 -8.018 28.461 1.00 95.38 150 HIS A N 1
ATOM 1217 C CA . HIS A 1 150 ? -1.576 -7.108 28.479 1.00 95.38 150 HIS A CA 1
ATOM 1218 C C . HIS A 1 150 ? -0.313 -7.815 27.984 1.00 95.38 150 HIS A C 1
ATOM 1220 O O . HIS A 1 150 ? 0.264 -7.383 26.988 1.00 95.38 150 HIS A O 1
ATOM 1226 N N . GLU A 1 151 ? 0.026 -8.964 28.567 1.00 96.88 151 GLU A N 1
ATOM 1227 C CA . GLU A 1 151 ? 1.163 -9.793 28.160 1.00 96.88 151 GLU A CA 1
ATOM 1228 C C . GLU A 1 151 ? 1.054 -10.206 26.685 1.00 96.88 151 GLU A C 1
ATOM 1230 O O . GLU A 1 151 ? 2.005 -10.069 25.915 1.00 96.88 151 GLU A O 1
ATOM 1235 N N . ARG A 1 152 ? -0.136 -10.620 26.227 1.00 96.56 152 ARG A N 1
ATOM 1236 C CA . ARG A 1 152 ? -0.375 -10.938 24.811 1.00 96.56 152 ARG A CA 1
ATOM 1237 C C . ARG A 1 152 ? -0.133 -9.729 23.911 1.00 96.56 152 ARG A C 1
ATOM 1239 O O . ARG A 1 152 ? 0.413 -9.894 22.819 1.00 96.56 152 ARG A O 1
ATOM 1246 N N . ASN A 1 153 ? -0.561 -8.531 24.311 1.00 96.00 153 ASN A N 1
ATOM 1247 C CA . ASN A 1 153 ? -0.315 -7.307 23.544 1.00 96.00 153 ASN A CA 1
ATOM 1248 C C . ASN A 1 153 ? 1.180 -6.961 23.502 1.00 96.00 153 ASN A C 1
ATOM 1250 O O . ASN A 1 153 ? 1.686 -6.640 22.428 1.00 96.00 153 ASN A O 1
ATOM 1254 N N . GLU A 1 154 ? 1.894 -7.082 24.621 1.00 97.19 154 GLU A N 1
ATOM 1255 C CA . GLU A 1 154 ? 3.342 -6.863 24.678 1.00 97.19 154 GLU A CA 1
ATOM 1256 C C . GLU A 1 154 ? 4.110 -7.854 23.798 1.00 97.19 154 GLU A C 1
ATOM 1258 O O . GLU A 1 154 ? 4.965 -7.455 23.005 1.00 97.19 154 GLU A O 1
ATOM 1263 N N . LEU A 1 155 ? 3.779 -9.145 23.890 1.00 97.81 155 LEU A N 1
ATOM 1264 C CA . LEU A 1 155 ? 4.374 -10.189 23.058 1.00 97.81 155 LEU A CA 1
ATOM 1265 C C . LEU A 1 155 ? 4.079 -9.953 21.578 1.00 97.81 155 LEU A C 1
ATOM 1267 O O . LEU A 1 155 ? 4.971 -10.107 20.749 1.00 97.81 155 LEU A O 1
ATOM 1271 N N . LYS A 1 156 ? 2.861 -9.518 21.234 1.00 97.31 156 LYS A N 1
ATOM 1272 C CA . LYS A 1 156 ? 2.505 -9.171 19.853 1.00 97.31 156 LYS A CA 1
ATOM 1273 C C . LYS A 1 156 ? 3.371 -8.027 19.318 1.00 97.31 156 LYS A C 1
ATOM 1275 O O . LYS A 1 156 ? 3.852 -8.128 18.192 1.00 97.31 156 LYS A O 1
ATOM 1280 N N . SER A 1 157 ? 3.606 -6.983 20.115 1.00 95.56 157 SER A N 1
ATOM 1281 C CA . SER A 1 157 ? 4.507 -5.884 19.746 1.00 95.56 157 SER A CA 1
ATOM 1282 C C . SER A 1 157 ? 5.951 -6.365 19.572 1.00 95.56 157 SER A C 1
ATOM 1284 O O . SER A 1 157 ? 6.576 -6.047 18.566 1.00 95.56 157 SER A O 1
ATOM 1286 N N . LYS A 1 158 ? 6.468 -7.193 20.491 1.00 96.38 158 LYS A N 1
ATOM 1287 C CA . LYS A 1 158 ? 7.818 -7.779 20.381 1.00 96.38 158 LYS A CA 1
ATOM 1288 C C . LYS A 1 158 ? 7.980 -8.640 19.130 1.00 96.38 158 LYS A C 1
ATOM 1290 O O . LYS A 1 158 ? 8.969 -8.503 18.422 1.00 96.38 158 LYS A O 1
ATOM 1295 N N . VAL A 1 159 ? 7.007 -9.504 18.839 1.00 97.12 159 VAL A N 1
ATOM 1296 C CA . VAL A 1 159 ? 7.018 -10.346 17.632 1.00 97.12 159 VAL A CA 1
ATOM 1297 C C . VAL A 1 159 ? 7.001 -9.486 16.373 1.00 97.12 159 VAL A C 1
ATOM 1299 O O . VAL A 1 159 ? 7.731 -9.792 15.437 1.00 97.12 159 VAL A O 1
ATOM 1302 N N . PHE A 1 160 ? 6.212 -8.410 16.355 1.00 97.00 160 PHE A N 1
ATOM 1303 C CA . PHE A 1 160 ? 6.181 -7.485 15.225 1.00 97.00 160 PHE A CA 1
ATOM 1304 C C . PHE A 1 160 ? 7.546 -6.817 14.990 1.00 97.00 160 PHE A C 1
ATOM 1306 O O . PHE A 1 160 ? 8.039 -6.864 13.867 1.00 97.00 160 PHE A O 1
ATOM 1313 N N . LEU A 1 161 ? 8.188 -6.280 16.039 1.00 95.25 161 LEU A N 1
ATOM 1314 C CA . LEU A 1 161 ? 9.537 -5.703 15.926 1.00 95.25 161 LEU A CA 1
ATOM 1315 C C . LEU A 1 161 ? 10.565 -6.731 15.435 1.00 95.25 161 LEU A C 1
ATOM 1317 O O . LEU A 1 161 ? 11.309 -6.460 14.501 1.00 95.25 161 LEU A O 1
ATOM 1321 N N . LEU A 1 162 ? 10.578 -7.932 16.016 1.00 96.56 162 LEU A N 1
ATOM 1322 C CA . LEU A 1 162 ? 11.514 -8.984 15.607 1.00 96.56 162 LEU A CA 1
ATOM 1323 C C . LEU A 1 162 ? 11.294 -9.418 14.153 1.00 96.56 162 LEU A C 1
ATOM 1325 O O . LEU A 1 162 ? 12.247 -9.733 13.448 1.00 96.56 162 LEU A O 1
ATOM 1329 N N . GLN A 1 163 ? 10.046 -9.447 13.681 1.00 95.44 163 GLN A N 1
ATOM 1330 C CA . GLN A 1 163 ? 9.750 -9.724 12.275 1.00 95.44 163 GLN A CA 1
ATOM 1331 C C . GLN A 1 163 ? 10.284 -8.624 11.352 1.00 95.44 163 GLN A C 1
ATOM 1333 O O . GLN A 1 163 ? 10.796 -8.950 10.283 1.00 95.44 163 GLN A O 1
ATOM 1338 N N . GLU A 1 164 ? 10.193 -7.356 11.755 1.00 95.19 164 GLU A N 1
ATOM 1339 C CA . GLU A 1 164 ? 10.765 -6.226 11.016 1.00 95.19 164 GLU A CA 1
ATOM 1340 C C . GLU A 1 164 ? 12.299 -6.292 10.977 1.00 95.19 164 GLU A C 1
ATOM 1342 O O . GLU A 1 164 ? 12.879 -6.191 9.899 1.00 95.19 164 GLU A O 1
ATOM 1347 N N . GLU A 1 165 ? 12.954 -6.569 12.108 1.00 95.12 165 GLU A N 1
ATOM 1348 C CA . GLU A 1 165 ? 14.408 -6.775 12.172 1.00 95.12 165 GLU A CA 1
ATOM 1349 C C . GLU A 1 165 ? 14.857 -7.946 11.287 1.00 95.12 165 GLU A C 1
ATOM 1351 O O . GLU A 1 165 ? 15.793 -7.820 10.501 1.00 95.12 165 GLU A O 1
ATOM 1356 N N . LEU A 1 166 ? 14.162 -9.087 11.349 1.00 94.44 166 LEU A N 1
ATOM 1357 C CA . LEU A 1 166 ? 14.464 -10.237 10.492 1.00 94.44 166 LEU A CA 1
ATOM 1358 C C . LEU A 1 166 ? 14.274 -9.924 9.006 1.00 94.44 166 LEU A C 1
ATOM 1360 O O . LEU A 1 166 ? 15.015 -10.449 8.177 1.00 94.44 166 LEU A O 1
ATOM 1364 N N . LEU A 1 167 ? 13.273 -9.116 8.653 1.00 93.50 167 LEU A N 1
ATOM 1365 C CA . LEU A 1 167 ? 13.086 -8.659 7.279 1.00 93.50 167 LEU A CA 1
ATOM 1366 C C . LEU A 1 167 ? 14.231 -7.743 6.851 1.00 93.50 167 LEU A C 1
ATOM 1368 O O . LEU A 1 167 ? 14.763 -7.942 5.763 1.00 93.50 167 LEU A O 1
ATOM 1372 N N . TYR A 1 168 ? 14.634 -6.812 7.716 1.00 93.50 168 TYR A N 1
ATOM 1373 C CA . TYR A 1 168 ? 15.747 -5.899 7.482 1.00 93.50 168 TYR A CA 1
ATOM 1374 C C . TYR A 1 168 ? 17.056 -6.659 7.216 1.00 93.50 168 TYR A C 1
ATOM 1376 O O . TYR A 1 168 ? 17.688 -6.446 6.181 1.00 93.50 168 TYR A O 1
ATOM 1384 N N . TYR A 1 169 ? 17.414 -7.629 8.062 1.00 92.06 169 TYR A N 1
ATOM 1385 C CA . TYR A 1 169 ? 18.637 -8.413 7.860 1.00 92.06 169 TYR A CA 1
ATOM 1386 C C . TYR A 1 169 ? 18.572 -9.335 6.642 1.00 92.06 169 TYR A C 1
ATOM 1388 O O . TYR A 1 169 ? 19.568 -9.481 5.946 1.00 92.06 169 TYR A O 1
ATOM 1396 N N . LYS A 1 170 ? 17.407 -9.915 6.323 1.00 87.94 170 LYS A N 1
ATOM 1397 C CA . LYS A 1 170 ? 17.247 -10.691 5.081 1.00 87.94 170 LYS A CA 1
ATOM 1398 C C . LYS A 1 170 ? 17.408 -9.821 3.840 1.00 87.94 170 LYS A C 1
ATOM 1400 O O . LYS A 1 170 ? 18.011 -10.273 2.873 1.00 87.94 170 LYS A O 1
ATOM 1405 N N . SER A 1 171 ? 16.874 -8.596 3.853 1.00 79.69 171 SER A N 1
ATOM 1406 C CA . SER A 1 171 ? 17.119 -7.652 2.761 1.00 79.69 171 SER A CA 1
ATOM 1407 C C . SER A 1 171 ? 18.592 -7.263 2.679 1.00 79.69 171 SER A C 1
ATOM 1409 O O . SER A 1 171 ? 19.144 -7.291 1.585 1.00 79.69 171 SER A O 1
ATOM 1411 N N . GLU A 1 172 ? 19.249 -6.997 3.811 1.00 79.94 172 GLU A N 1
ATOM 1412 C CA . GLU A 1 172 ? 20.669 -6.634 3.858 1.00 79.94 172 GLU A CA 1
ATOM 1413 C C . GLU A 1 172 ? 21.568 -7.776 3.347 1.00 79.94 172 GLU A C 1
ATOM 1415 O O . GLU A 1 172 ? 22.441 -7.531 2.523 1.00 79.94 172 GLU A O 1
ATOM 1420 N N . GLU A 1 173 ? 21.292 -9.032 3.718 1.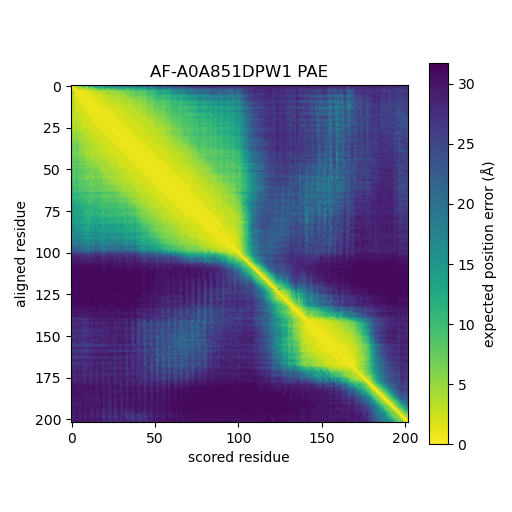00 69.50 173 GLU A N 1
ATOM 1421 C CA . GLU A 1 173 ? 22.009 -10.223 3.233 1.00 69.50 173 GLU A CA 1
ATOM 1422 C C . GLU A 1 173 ? 21.825 -10.419 1.716 1.00 69.50 173 GLU A C 1
ATOM 1424 O O . GLU A 1 173 ? 22.795 -10.651 0.993 1.00 69.50 173 GLU A O 1
ATOM 1429 N N . THR A 1 174 ? 20.607 -10.228 1.189 1.00 63.44 174 THR A N 1
ATOM 1430 C CA . THR A 1 174 ? 20.378 -10.260 -0.269 1.00 63.44 174 THR A CA 1
ATOM 1431 C C . THR A 1 174 ? 21.023 -9.084 -1.009 1.00 63.44 174 THR A C 1
ATOM 1433 O O . THR A 1 174 ? 21.455 -9.232 -2.154 1.00 63.44 174 THR A O 1
ATOM 1436 N N . GLU A 1 175 ? 21.122 -7.911 -0.383 1.00 66.19 175 GLU A N 1
ATOM 1437 C CA . GLU A 1 175 ? 21.849 -6.762 -0.930 1.00 66.19 175 GLU A CA 1
ATOM 1438 C C . GLU A 1 175 ? 23.369 -6.979 -0.893 1.00 66.19 175 GLU A C 1
ATOM 1440 O O . GLU A 1 175 ? 24.077 -6.530 -1.793 1.00 66.19 175 GLU A O 1
ATOM 1445 N N . GLU A 1 176 ? 23.886 -7.689 0.108 1.00 60.97 176 GLU A N 1
ATOM 1446 C CA . GLU A 1 176 ? 25.303 -8.022 0.233 1.00 60.97 176 GLU A CA 1
ATOM 1447 C C . GLU A 1 176 ? 25.719 -9.131 -0.751 1.00 60.97 176 GLU A C 1
ATOM 1449 O O . GLU A 1 176 ? 26.766 -9.021 -1.387 1.00 60.97 176 GLU A O 1
ATOM 1454 N N . GLU A 1 177 ? 24.866 -10.132 -0.990 1.00 59.12 177 GLU A N 1
ATOM 1455 C CA . GLU A 1 177 ? 25.101 -11.204 -1.972 1.00 59.12 177 GLU A CA 1
ATOM 1456 C C . GLU A 1 177 ? 24.970 -10.719 -3.433 1.00 59.12 177 GLU A C 1
ATOM 1458 O O . GLU A 1 177 ? 25.631 -11.231 -4.340 1.00 59.12 177 GLU A O 1
ATOM 1463 N N . THR A 1 178 ? 24.171 -9.673 -3.677 1.00 51.94 178 THR A N 1
ATOM 1464 C CA . THR A 1 178 ? 24.052 -9.020 -4.996 1.00 51.94 178 THR A CA 1
ATOM 1465 C C . THR A 1 178 ? 25.110 -7.943 -5.251 1.00 51.94 178 THR A C 1
ATOM 1467 O O . THR A 1 178 ? 25.284 -7.515 -6.399 1.00 51.94 178 THR A O 1
ATOM 1470 N N . ARG A 1 179 ? 25.893 -7.545 -4.237 1.00 51.28 179 ARG A N 1
ATOM 1471 C CA . ARG A 1 179 ? 27.124 -6.766 -4.435 1.00 51.28 179 ARG A CA 1
ATOM 1472 C C . ARG A 1 179 ? 28.202 -7.676 -5.020 1.00 51.28 179 ARG A C 1
ATOM 1474 O O . ARG A 1 179 ? 29.046 -8.226 -4.321 1.00 51.28 179 ARG A O 1
ATOM 1481 N N . THR A 1 180 ? 28.206 -7.792 -6.347 1.00 46.44 180 THR A N 1
ATOM 1482 C CA . THR A 1 180 ? 29.336 -8.329 -7.119 1.00 46.44 180 THR A CA 1
ATOM 1483 C C . THR A 1 180 ? 30.663 -7.770 -6.583 1.00 46.44 180 THR A C 1
ATOM 1485 O O . THR A 1 180 ? 30.726 -6.556 -6.343 1.00 46.44 180 THR A O 1
ATOM 1488 N N . PRO A 1 181 ? 31.733 -8.581 -6.447 1.00 47.62 181 PRO A N 1
ATOM 1489 C CA . PRO A 1 181 ? 33.028 -8.059 -6.043 1.00 47.62 181 PRO A CA 1
ATOM 1490 C C . PRO A 1 181 ? 33.435 -6.993 -7.058 1.00 47.62 181 PRO A C 1
ATOM 1492 O O . PRO A 1 181 ? 33.510 -7.274 -8.257 1.00 47.62 181 PRO A O 1
ATOM 1495 N N . GLN A 1 182 ? 33.655 -5.758 -6.601 1.00 49.53 182 GLN A N 1
ATOM 1496 C CA . GLN A 1 182 ? 34.220 -4.740 -7.474 1.00 49.53 182 GLN A CA 1
ATOM 1497 C C . GLN A 1 182 ? 35.544 -5.265 -8.047 1.00 49.53 182 GLN A C 1
ATOM 1499 O O . GLN A 1 182 ? 36.392 -5.729 -7.277 1.00 49.53 182 GLN A O 1
ATOM 1504 N N . PRO A 1 183 ? 35.759 -5.193 -9.372 1.00 41.25 183 PRO A N 1
ATOM 1505 C CA . PRO A 1 183 ? 37.058 -5.503 -9.930 1.00 41.25 183 PRO A CA 1
ATOM 1506 C C . PRO A 1 183 ? 38.041 -4.459 -9.400 1.00 41.25 183 PRO A C 1
ATOM 1508 O O . PRO A 1 183 ? 37.856 -3.254 -9.578 1.00 41.25 183 PRO A O 1
ATOM 1511 N N . THR A 1 184 ? 39.080 -4.931 -8.718 1.00 47.88 184 THR A N 1
ATOM 1512 C CA . THR A 1 184 ? 40.224 -4.116 -8.320 1.00 47.88 184 THR A CA 1
ATOM 1513 C C . THR A 1 184 ? 40.745 -3.344 -9.536 1.00 47.88 184 THR A C 1
ATOM 1515 O O . THR A 1 184 ? 40.889 -3.928 -10.616 1.00 47.88 184 THR A O 1
ATOM 1518 N N . PRO A 1 185 ? 41.044 -2.037 -9.412 1.00 45.28 185 PRO A N 1
ATOM 1519 C CA . PRO A 1 185 ? 41.630 -1.295 -10.513 1.00 45.28 185 PRO A CA 1
ATOM 1520 C C . PRO A 1 185 ? 43.017 -1.878 -10.789 1.00 45.28 185 PRO A C 1
ATOM 1522 O O . PRO A 1 185 ? 43.938 -1.747 -9.982 1.00 45.28 185 PRO A O 1
ATOM 1525 N N . ILE A 1 186 ? 43.162 -2.555 -11.929 1.00 46.44 186 ILE A N 1
ATOM 1526 C CA . ILE A 1 186 ? 44.455 -3.013 -12.432 1.00 46.44 186 ILE A CA 1
ATOM 1527 C C . ILE A 1 186 ? 45.284 -1.762 -12.730 1.00 46.44 186 ILE A C 1
ATOM 1529 O O . ILE A 1 186 ? 45.090 -1.085 -13.740 1.00 46.44 186 ILE A O 1
ATOM 1533 N N . ILE A 1 187 ? 46.212 -1.450 -11.827 1.00 50.72 187 ILE A N 1
ATOM 1534 C CA . ILE A 1 187 ? 47.266 -0.462 -12.041 1.00 50.72 187 ILE A CA 1
ATOM 1535 C C . ILE A 1 187 ? 48.193 -1.042 -13.113 1.00 50.72 187 ILE A C 1
ATOM 1537 O O . ILE A 1 187 ? 49.075 -1.847 -12.826 1.00 50.72 187 ILE A O 1
ATOM 1541 N N . GLN A 1 188 ? 47.977 -0.663 -14.372 1.00 45.97 188 GLN A N 1
ATOM 1542 C CA . G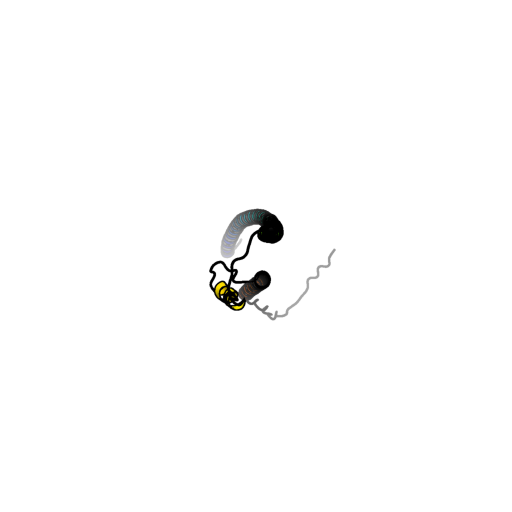LN A 1 188 ? 48.966 -0.903 -15.418 1.00 45.97 188 GLN A CA 1
ATOM 1543 C C . GLN A 1 188 ? 50.105 0.121 -15.266 1.00 45.97 188 GLN A C 1
ATOM 1545 O O . GLN A 1 188 ? 49.831 1.326 -15.237 1.00 45.97 188 GLN A O 1
ATOM 1550 N N . PRO A 1 189 ? 51.380 -0.303 -15.193 1.00 43.53 189 PRO A N 1
ATOM 1551 C CA . PRO A 1 189 ? 52.499 0.624 -15.230 1.00 43.53 189 PRO A CA 1
ATOM 1552 C C . PRO A 1 189 ? 52.617 1.189 -16.650 1.00 43.53 189 PRO A C 1
ATOM 1554 O O . PRO A 1 189 ? 52.935 0.483 -17.605 1.00 43.53 189 PRO A O 1
ATOM 1557 N N . LYS A 1 190 ? 52.327 2.482 -16.796 1.00 44.00 190 LYS A N 1
ATOM 1558 C CA . LYS A 1 190 ? 52.486 3.221 -18.052 1.00 44.00 190 LYS A CA 1
ATOM 1559 C C . LYS A 1 190 ? 53.984 3.383 -18.359 1.00 44.00 190 LYS A C 1
ATOM 1561 O O . LYS A 1 190 ? 54.700 3.897 -17.496 1.00 44.00 190 LYS A O 1
ATOM 1566 N N . PRO A 1 191 ? 54.486 3.015 -19.554 1.00 41.34 191 PRO A N 1
ATOM 1567 C CA . PRO A 1 191 ? 55.840 3.369 -19.935 1.00 41.34 191 PRO A CA 1
ATOM 1568 C C . PRO A 1 191 ? 55.904 4.864 -20.277 1.00 41.34 191 PRO A C 1
ATOM 1570 O O . PRO A 1 191 ? 55.030 5.435 -20.931 1.00 41.34 191 PRO A O 1
ATOM 1573 N N . THR A 1 192 ? 56.959 5.486 -19.768 1.00 45.81 192 THR A N 1
ATOM 1574 C CA . THR A 1 192 ? 57.420 6.847 -20.047 1.00 45.81 192 THR A CA 1
ATOM 1575 C C . THR A 1 192 ? 57.685 7.072 -21.541 1.00 45.81 192 THR A C 1
ATOM 1577 O O . THR A 1 192 ? 58.294 6.214 -22.176 1.00 45.81 192 THR A O 1
ATOM 1580 N N . THR A 1 193 ? 57.242 8.215 -22.091 1.00 41.66 193 THR A N 1
ATOM 1581 C CA . THR A 1 193 ? 58.011 9.108 -23.000 1.00 41.66 193 THR A CA 1
ATOM 1582 C C . THR A 1 193 ? 57.170 10.313 -23.491 1.00 41.66 193 THR A C 1
ATOM 1584 O O . THR A 1 193 ? 56.337 10.157 -24.370 1.00 41.66 193 THR A O 1
ATOM 1587 N N . GLN A 1 194 ? 57.414 11.489 -22.878 1.00 48.62 194 GLN A N 1
ATOM 1588 C CA . GLN A 1 194 ? 57.592 12.865 -23.434 1.00 48.62 194 GLN A CA 1
ATOM 1589 C C . GLN A 1 194 ? 56.596 13.507 -24.469 1.00 48.62 194 GLN A C 1
ATOM 1591 O O . GLN A 1 194 ? 55.710 12.834 -24.972 1.00 48.62 194 GLN A O 1
ATOM 1596 N N . PRO A 1 195 ? 56.669 14.835 -24.770 1.00 57.59 195 PRO A N 1
ATOM 1597 C CA . PRO A 1 195 ? 56.183 15.929 -23.920 1.00 57.59 195 PRO A CA 1
ATOM 1598 C C . PRO A 1 195 ? 55.302 16.969 -24.681 1.00 57.59 195 PRO A C 1
ATOM 1600 O O . PRO A 1 195 ? 55.101 16.885 -25.884 1.00 57.59 195 PRO A O 1
ATOM 1603 N N . GLU A 1 196 ? 54.814 17.971 -23.940 1.00 49.91 196 GLU A N 1
ATOM 1604 C CA . GLU A 1 196 ? 54.342 19.295 -24.399 1.00 49.91 196 GLU A CA 1
ATOM 1605 C C . GLU A 1 196 ? 53.167 19.413 -25.393 1.00 49.91 196 GLU A C 1
ATOM 1607 O O . GLU A 1 196 ? 53.296 19.263 -26.603 1.00 49.91 196 GLU A O 1
ATOM 1612 N N . SER A 1 197 ? 52.051 19.957 -24.898 1.00 50.41 197 SER A N 1
ATOM 1613 C CA . SER A 1 197 ? 51.410 21.080 -25.593 1.00 50.41 197 SER A CA 1
ATOM 1614 C C . SER A 1 197 ? 50.647 21.942 -24.591 1.00 50.41 197 SER A C 1
ATOM 1616 O O . SER A 1 197 ? 49.617 21.547 -24.043 1.00 50.41 197 SER A O 1
ATOM 1618 N N . GLY A 1 198 ? 51.214 23.110 -24.294 1.00 57.56 198 GLY A N 1
ATOM 1619 C CA . GLY A 1 198 ? 50.571 24.140 -23.496 1.00 57.56 198 GLY A CA 1
ATOM 1620 C C . GLY A 1 198 ? 49.562 24.909 -24.338 1.00 57.56 198 GLY A C 1
ATOM 1621 O O . GLY A 1 198 ? 49.923 25.519 -25.339 1.00 57.56 198 GLY A O 1
ATOM 1622 N N . ILE A 1 199 ? 48.313 24.950 -23.887 1.00 55.56 199 ILE A N 1
ATOM 1623 C CA . ILE A 1 199 ? 47.351 25.956 -24.332 1.00 55.56 199 ILE A CA 1
ATOM 1624 C C . ILE A 1 199 ? 46.957 26.760 -23.098 1.00 55.56 199 ILE A C 1
ATOM 1626 O O . ILE A 1 199 ? 46.199 26.311 -22.238 1.00 55.56 199 ILE A O 1
ATOM 1630 N N . LYS A 1 200 ? 47.547 27.955 -22.997 1.00 52.91 200 LYS A N 1
ATOM 1631 C CA . LYS A 1 200 ? 47.087 29.004 -22.091 1.00 52.91 200 LYS A CA 1
ATOM 1632 C C . LYS A 1 200 ? 45.778 29.558 -22.643 1.00 52.91 200 LYS A C 1
ATOM 1634 O O . LYS A 1 200 ? 45.679 29.860 -23.828 1.00 52.91 200 LYS A O 1
ATOM 1639 N N . ARG A 1 201 ? 44.798 29.676 -21.752 1.00 49.34 201 ARG A N 1
ATOM 1640 C CA . ARG A 1 201 ? 43.522 30.347 -21.988 1.00 49.34 201 ARG A CA 1
ATOM 1641 C C . ARG A 1 201 ? 43.760 31.819 -22.345 1.00 49.34 201 ARG A C 1
ATOM 1643 O O . ARG A 1 201 ? 44.512 32.491 -21.637 1.00 49.34 201 ARG A O 1
ATOM 1650 N N . LEU A 1 202 ? 43.085 32.281 -23.393 1.00 52.78 202 LEU A N 1
ATOM 1651 C CA . LEU A 1 202 ? 42.554 33.638 -23.506 1.00 52.78 202 LEU A CA 1
ATOM 1652 C C . LEU A 1 202 ? 41.031 33.525 -23.526 1.00 52.78 202 LEU A C 1
ATOM 1654 O O . LEU A 1 202 ? 40.543 32.582 -24.191 1.00 52.78 202 LEU A O 1
#